Protein AF-A0A831WXJ2-F1 (afdb_monomer_lite)

Sequence (229 aa):
MSGFAAGGMGGVTDPLWGTPSPLTTGACGGDPPAPGWNETTKTLTLHPGHYTQANKTTSLKNLKQADTIILERGIYCFDGVSFDPSNSVQVIDGGDGVLLYFTGGGTFSVASNTIKTLTIRDAKAAGTSWGQTGDAARWDEIAIWIDNTNASGACNSVNVLKVSGTGTWTIEGTIYAPCTSIQFNGNKSAAALSGMLIGYEVKLQGSIDLKITVPPSTEQKPPMVYLTK

Organism: NCBI:txid1382356

pLDDT: mean 71.54, std 18.15, range [27.05, 95.62]

Structure (mmCIF, N/CA/C/O backbone):
data_AF-A0A831WXJ2-F1
#
_entry.id   AF-A0A831WXJ2-F1
#
loop_
_atom_site.group_PDB
_atom_site.id
_atom_site.type_symbol
_atom_site.label_atom_id
_atom_site.label_alt_id
_atom_site.label_comp_id
_atom_site.label_asym_id
_atom_site.label_entity_id
_atom_site.label_seq_id
_atom_site.pdbx_PDB_ins_code
_atom_site.Cartn_x
_atom_site.Cartn_y
_atom_site.Cartn_z
_atom_site.occupancy
_atom_site.B_iso_or_equiv
_atom_site.auth_seq_id
_atom_site.auth_comp_id
_atom_site.auth_asym_id
_atom_site.auth_atom_id
_atom_site.pdbx_PDB_model_num
ATOM 1 N N . MET A 1 1 ? 30.143 -37.065 5.528 1.00 34.81 1 MET A N 1
ATOM 2 C CA . MET A 1 1 ? 29.388 -35.800 5.630 1.00 34.81 1 MET A CA 1
ATOM 3 C C . MET A 1 1 ? 29.249 -35.243 4.226 1.00 34.81 1 MET A C 1
ATOM 5 O O . MET A 1 1 ? 30.229 -34.768 3.673 1.00 34.81 1 MET A O 1
ATOM 9 N N . SER A 1 2 ? 28.090 -35.423 3.601 1.00 29.27 2 SER A N 1
ATOM 10 C CA . SER A 1 2 ? 27.799 -34.908 2.261 1.00 29.27 2 SER A CA 1
ATOM 11 C C . SER A 1 2 ? 27.300 -33.472 2.391 1.00 29.27 2 SER A C 1
ATOM 13 O O . SER A 1 2 ? 26.217 -33.241 2.924 1.00 29.27 2 SER A O 1
ATOM 15 N N . GLY A 1 3 ? 28.127 -32.514 1.973 1.00 27.98 3 GLY A N 1
ATOM 16 C CA . GLY A 1 3 ? 27.762 -31.103 1.932 1.00 27.98 3 GLY A CA 1
ATOM 17 C C . GLY A 1 3 ? 26.680 -30.853 0.885 1.00 27.98 3 GLY A C 1
ATOM 18 O O . GLY A 1 3 ? 26.763 -31.356 -0.233 1.00 27.98 3 GLY A O 1
ATOM 19 N N . PHE A 1 4 ? 25.667 -30.077 1.256 1.00 27.05 4 PHE A N 1
ATOM 20 C CA . PHE A 1 4 ? 24.691 -29.541 0.318 1.00 27.05 4 PHE A CA 1
ATOM 21 C C . PHE A 1 4 ? 25.395 -28.515 -0.577 1.00 27.05 4 PHE A C 1
ATOM 23 O O . PHE A 1 4 ? 25.811 -27.456 -0.109 1.00 27.05 4 PHE A O 1
ATOM 30 N N . ALA A 1 5 ? 25.552 -28.833 -1.861 1.00 31.33 5 ALA A N 1
ATOM 31 C CA . ALA A 1 5 ? 25.918 -27.850 -2.868 1.00 31.33 5 ALA A CA 1
ATOM 32 C C . ALA A 1 5 ? 24.666 -27.024 -3.195 1.00 31.33 5 ALA A C 1
ATOM 34 O O . ALA A 1 5 ? 23.726 -27.527 -3.808 1.00 31.33 5 ALA A O 1
ATOM 35 N N . ALA A 1 6 ? 24.638 -25.765 -2.758 1.00 35.28 6 ALA A N 1
ATOM 36 C CA . ALA A 1 6 ? 23.652 -24.797 -3.216 1.00 35.28 6 ALA A CA 1
ATOM 37 C C . ALA A 1 6 ? 23.963 -24.456 -4.682 1.00 35.28 6 ALA A C 1
ATOM 39 O O . ALA A 1 6 ? 24.837 -23.641 -4.973 1.00 35.28 6 ALA A O 1
ATOM 40 N N . GLY A 1 7 ? 23.288 -25.134 -5.611 1.00 34.47 7 GLY A N 1
ATOM 41 C CA . GLY A 1 7 ? 23.291 -24.768 -7.022 1.00 34.47 7 GLY A CA 1
ATOM 42 C C . GLY A 1 7 ? 22.557 -23.444 -7.194 1.00 34.47 7 GLY A C 1
ATOM 43 O O . GLY A 1 7 ? 21.330 -23.416 -7.209 1.00 34.47 7 GLY A O 1
ATOM 44 N N . GLY A 1 8 ? 23.299 -22.341 -7.288 1.00 32.53 8 GLY A N 1
ATOM 45 C CA . GLY A 1 8 ? 22.736 -21.066 -7.715 1.00 32.53 8 GLY A CA 1
ATOM 46 C C . GLY A 1 8 ? 22.266 -21.199 -9.160 1.00 32.53 8 GLY A C 1
ATOM 47 O O . GLY A 1 8 ? 23.087 -21.337 -10.064 1.00 32.53 8 GLY A O 1
ATOM 48 N N . MET A 1 9 ? 20.951 -21.201 -9.376 1.00 41.44 9 MET A N 1
ATOM 49 C CA . MET A 1 9 ? 20.393 -20.997 -10.710 1.00 41.44 9 MET A CA 1
ATOM 50 C C . MET A 1 9 ? 20.811 -19.602 -11.194 1.00 41.44 9 MET A C 1
ATOM 52 O O . MET A 1 9 ? 20.864 -18.664 -10.398 1.00 41.44 9 MET A O 1
ATOM 56 N N . GLY A 1 10 ? 21.151 -19.484 -12.482 1.00 39.47 10 GLY A N 1
ATOM 57 C CA . GLY A 1 10 ? 21.486 -18.209 -13.121 1.00 39.47 10 GLY A CA 1
ATOM 58 C C . GLY A 1 10 ? 20.393 -17.148 -12.941 1.00 39.47 10 GLY A C 1
ATOM 59 O O . GLY A 1 10 ? 19.295 -17.453 -12.481 1.00 39.47 10 GLY A O 1
ATOM 60 N N . GLY A 1 11 ? 20.714 -15.897 -13.292 1.00 43.66 11 GLY A N 1
ATOM 61 C CA . GLY A 1 11 ? 19.837 -14.742 -13.084 1.00 43.66 11 GLY A CA 1
ATOM 62 C C . GLY A 1 11 ? 18.399 -15.019 -13.520 1.00 43.66 11 GLY A C 1
ATOM 63 O O . GLY A 1 11 ? 18.136 -15.304 -14.686 1.00 43.66 11 GLY A O 1
ATOM 64 N N . VAL A 1 12 ? 17.480 -14.966 -12.562 1.00 53.91 12 VAL A N 1
ATOM 65 C CA . VAL A 1 12 ? 16.051 -15.118 -12.816 1.00 53.91 12 VAL A CA 1
ATOM 66 C C . VAL A 1 12 ? 15.544 -13.820 -13.439 1.00 53.91 12 VAL A C 1
ATOM 68 O O . VAL A 1 12 ? 15.785 -12.739 -12.907 1.00 53.91 12 VAL A O 1
ATOM 71 N N . THR A 1 13 ? 14.838 -13.926 -14.563 1.00 64.12 13 THR A N 1
ATOM 72 C CA . THR A 1 13 ? 14.156 -12.789 -15.186 1.00 64.12 13 THR A CA 1
ATOM 73 C C . THR A 1 13 ? 12.964 -12.361 -14.335 1.00 64.12 13 THR A C 1
ATOM 75 O O . THR A 1 13 ? 12.082 -13.171 -14.053 1.00 64.12 13 THR A O 1
ATOM 78 N N . ASP A 1 14 ? 12.937 -11.089 -13.949 1.00 73.00 14 ASP A N 1
ATOM 79 C CA . ASP A 1 14 ? 11.802 -10.466 -13.273 1.00 73.00 14 ASP A CA 1
ATOM 80 C C . ASP A 1 14 ? 10.566 -10.485 -14.197 1.00 73.00 14 ASP A C 1
ATOM 82 O O . ASP A 1 14 ? 10.590 -9.856 -15.259 1.00 73.00 14 ASP A O 1
ATOM 86 N N . PRO A 1 15 ? 9.493 -11.219 -13.842 1.00 73.75 15 PRO A N 1
ATOM 87 C CA . PRO A 1 15 ? 8.313 -11.344 -14.690 1.00 73.75 15 PRO A CA 1
ATOM 88 C C . PRO A 1 15 ? 7.524 -10.032 -14.798 1.00 73.75 15 PRO A C 1
ATOM 90 O O . PRO A 1 15 ? 6.800 -9.847 -15.774 1.00 73.75 15 PRO A O 1
ATOM 93 N N . LEU A 1 16 ? 7.646 -9.131 -13.822 1.00 76.81 16 LEU A N 1
ATOM 94 C CA . LEU A 1 16 ? 6.961 -7.838 -13.810 1.00 76.81 16 LEU A CA 1
ATOM 95 C C . LEU A 1 16 ? 7.828 -6.716 -14.395 1.00 76.81 16 LEU A C 1
ATOM 97 O O . LEU A 1 16 ? 7.383 -5.566 -14.465 1.00 76.81 16 LEU A O 1
ATOM 101 N N . TRP A 1 17 ? 9.034 -7.036 -14.868 1.00 77.69 17 TRP A N 1
ATOM 102 C CA . TRP A 1 17 ? 9.896 -6.078 -15.543 1.00 77.69 17 TRP A CA 1
ATOM 103 C C . TRP A 1 17 ? 9.194 -5.434 -16.744 1.00 77.69 17 TRP A C 1
ATOM 105 O O . TRP A 1 17 ? 8.602 -6.113 -17.581 1.00 77.69 17 TRP A O 1
ATOM 115 N N . GLY A 1 18 ? 9.297 -4.109 -16.851 1.00 76.50 18 GLY A N 1
ATOM 116 C CA . GLY A 1 18 ? 8.680 -3.343 -17.937 1.00 76.50 18 GLY A CA 1
ATOM 117 C C . GLY A 1 18 ? 7.186 -3.066 -17.755 1.00 76.50 18 GLY A C 1
ATOM 118 O O . GLY A 1 18 ? 6.612 -2.371 -18.592 1.00 76.50 18 GLY A O 1
ATOM 119 N N . THR A 1 19 ? 6.575 -3.538 -16.664 1.00 79.94 19 THR A N 1
ATOM 120 C CA . THR A 1 19 ? 5.224 -3.125 -16.273 1.00 79.94 19 THR A CA 1
ATOM 121 C C . THR A 1 19 ? 5.182 -1.594 -16.134 1.00 79.94 19 THR A C 1
ATOM 123 O O . THR A 1 19 ? 5.949 -1.049 -15.334 1.00 79.94 19 THR A O 1
ATOM 126 N N . PRO A 1 20 ? 4.343 -0.867 -16.898 1.00 83.94 20 PRO A N 1
ATOM 127 C CA . PRO A 1 20 ? 4.240 0.583 -16.793 1.00 83.94 20 PRO A CA 1
ATOM 128 C C . PRO A 1 20 ? 3.636 0.987 -15.447 1.00 83.94 20 PRO A C 1
ATOM 130 O O . PRO A 1 20 ? 2.772 0.296 -14.904 1.00 83.94 20 PRO A O 1
ATOM 133 N N . SER A 1 21 ? 4.070 2.120 -14.892 1.00 85.94 21 SER A N 1
ATOM 134 C CA . SER A 1 21 ? 3.540 2.571 -13.605 1.00 85.94 21 SER A CA 1
ATOM 135 C C . SER A 1 21 ? 2.112 3.115 -13.733 1.00 85.94 21 SER A C 1
ATOM 137 O O . SER A 1 21 ? 1.777 3.753 -14.740 1.00 85.94 21 SER A O 1
ATOM 139 N N . PRO A 1 22 ? 1.258 2.942 -12.706 1.00 86.00 22 PRO A N 1
ATOM 140 C CA . PRO A 1 22 ? -0.070 3.541 -12.695 1.00 86.00 22 PRO A CA 1
ATOM 141 C C . PRO A 1 22 ? -0.013 5.073 -12.842 1.00 86.00 22 PRO A C 1
ATOM 143 O O . PRO A 1 22 ? -0.843 5.685 -13.511 1.00 86.00 22 PRO A O 1
ATOM 146 N N . LEU A 1 23 ? 1.015 5.715 -12.277 1.00 85.94 23 LEU A N 1
ATOM 147 C CA . LEU A 1 23 ? 1.162 7.170 -12.350 1.00 85.94 23 LEU A CA 1
ATOM 148 C C . LEU A 1 23 ? 1.413 7.666 -13.779 1.00 85.94 23 LEU A C 1
ATOM 150 O O . LEU A 1 23 ? 0.760 8.606 -14.224 1.00 85.94 23 LEU A O 1
ATOM 154 N N . THR A 1 24 ? 2.312 7.018 -14.523 1.00 83.56 24 THR A N 1
ATOM 155 C CA . THR A 1 24 ? 2.659 7.438 -15.896 1.00 83.56 24 THR A CA 1
ATOM 156 C C . THR A 1 24 ? 1.563 7.137 -16.917 1.00 83.56 24 THR A C 1
ATOM 158 O O . THR A 1 24 ? 1.487 7.794 -17.952 1.00 83.56 24 THR A O 1
ATOM 161 N N . THR A 1 25 ? 0.688 6.178 -16.617 1.00 81.12 25 THR A N 1
ATOM 162 C CA . THR A 1 25 ? -0.441 5.785 -17.473 1.00 81.12 25 THR A CA 1
ATOM 163 C C . THR A 1 25 ? -1.728 6.556 -17.168 1.00 81.12 25 THR A C 1
ATOM 165 O O . THR A 1 25 ? -2.733 6.358 -17.848 1.00 81.12 25 THR A O 1
ATOM 168 N N . GLY A 1 26 ? -1.721 7.438 -16.159 1.00 82.44 26 GLY A N 1
ATOM 169 C CA . GLY A 1 26 ? -2.912 8.168 -15.711 1.00 82.44 26 GLY A CA 1
ATOM 170 C C . GLY A 1 26 ? -3.912 7.312 -14.923 1.00 82.44 26 GLY A C 1
ATOM 171 O O . GLY A 1 26 ? -5.000 7.784 -14.596 1.00 82.44 26 GLY A O 1
ATOM 172 N N . ALA A 1 27 ? -3.543 6.077 -14.577 1.00 82.06 27 ALA A N 1
ATOM 173 C CA . ALA A 1 27 ? -4.341 5.134 -13.796 1.00 82.06 27 ALA A CA 1
ATOM 174 C C . ALA A 1 27 ? -4.762 5.652 -12.423 1.00 82.06 27 ALA A C 1
ATOM 176 O O . ALA A 1 27 ? -5.801 5.271 -11.890 1.00 82.06 27 ALA A O 1
ATOM 177 N N . CYS A 1 28 ? -3.901 6.479 -11.827 1.00 84.44 28 CYS A N 1
ATOM 178 C CA . CYS A 1 28 ? -4.101 7.031 -10.496 1.00 84.44 28 CYS A CA 1
ATOM 179 C C . CYS A 1 28 ? -5.311 7.966 -10.428 1.00 84.44 28 CYS A C 1
ATOM 181 O O . CYS A 1 28 ? -5.734 8.317 -9.332 1.00 84.44 28 CYS A O 1
ATOM 183 N N . GLY A 1 29 ? -5.859 8.384 -11.575 1.00 86.06 29 GLY A N 1
ATOM 184 C CA . GLY A 1 29 ? -6.937 9.357 -11.623 1.00 86.06 29 GLY A CA 1
ATOM 185 C C . GLY A 1 29 ? -6.505 10.702 -11.039 1.00 86.06 29 GLY A C 1
ATOM 186 O O . GLY A 1 29 ? -5.360 11.122 -11.194 1.00 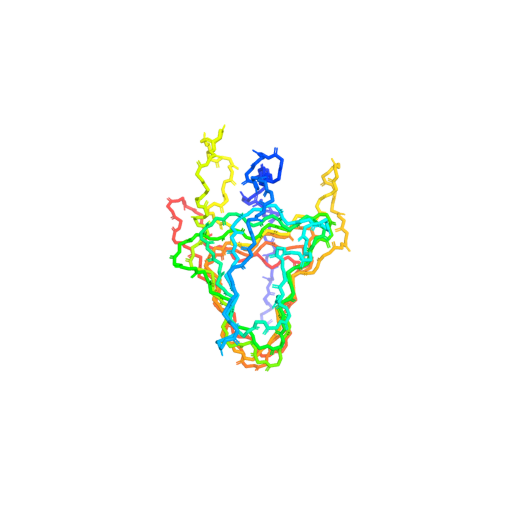86.06 29 GLY A O 1
ATOM 187 N N . GLY A 1 30 ? -7.450 11.390 -10.401 1.00 88.56 30 GLY A N 1
ATOM 188 C CA . GLY A 1 30 ? -7.208 12.660 -9.716 1.00 88.56 30 GLY A CA 1
ATOM 189 C C . GLY A 1 30 ? -7.110 12.512 -8.200 1.00 88.56 30 GLY A C 1
ATOM 190 O O . GLY A 1 30 ? -6.956 11.409 -7.668 1.00 88.56 30 GLY A O 1
ATOM 191 N N . ASP A 1 31 ? -7.249 13.644 -7.509 1.00 92.44 31 ASP A N 1
ATOM 192 C CA . ASP A 1 31 ? -7.345 13.671 -6.051 1.00 92.44 31 ASP A CA 1
ATOM 193 C C . ASP A 1 31 ? -8.494 12.763 -5.579 1.00 92.44 31 ASP A C 1
ATOM 195 O O . ASP A 1 31 ? -9.625 12.898 -6.067 1.00 92.44 31 ASP A O 1
ATOM 199 N N . PRO A 1 32 ? -8.244 11.848 -4.626 1.00 91.62 32 PRO A N 1
ATOM 200 C CA . PRO A 1 32 ? -9.296 11.014 -4.078 1.00 91.62 32 PRO A CA 1
ATOM 201 C C . PRO A 1 32 ? -10.298 11.887 -3.307 1.00 91.62 32 PRO A C 1
ATOM 203 O O . PRO A 1 32 ? -9.903 12.881 -2.677 1.00 91.62 32 PRO A O 1
ATOM 206 N N . PRO A 1 33 ? -11.590 11.517 -3.296 1.00 89.31 33 PRO A N 1
ATOM 207 C CA . PRO A 1 33 ? -12.581 12.193 -2.470 1.00 89.31 33 PRO A CA 1
ATOM 208 C C . PRO A 1 33 ? -12.217 12.112 -0.980 1.00 89.31 33 PRO A C 1
ATOM 210 O O . PRO A 1 33 ? -11.390 11.301 -0.550 1.00 89.31 33 PRO A O 1
ATOM 213 N N . ALA A 1 34 ? -12.842 12.977 -0.177 1.00 90.06 34 ALA A N 1
ATOM 214 C CA . ALA A 1 34 ? -12.644 12.970 1.268 1.00 90.06 34 ALA A CA 1
ATOM 215 C C . ALA A 1 34 ? -12.969 11.579 1.844 1.00 90.06 34 ALA A C 1
ATOM 217 O O . ALA A 1 34 ? -13.985 10.994 1.464 1.00 90.06 34 ALA A O 1
ATOM 218 N N . PRO A 1 35 ? -12.138 11.052 2.756 1.00 93.81 35 PRO A N 1
ATOM 219 C CA . PRO A 1 35 ? -12.312 9.700 3.250 1.00 93.81 35 PRO A CA 1
ATOM 220 C C . PRO A 1 35 ? -13.562 9.592 4.127 1.00 93.81 35 PRO A C 1
ATOM 222 O O . PRO A 1 35 ? -13.888 10.505 4.896 1.00 93.81 35 PRO A O 1
ATOM 225 N N . GLY A 1 36 ? -14.240 8.448 4.057 1.00 93.75 36 GLY A N 1
ATOM 226 C CA . GLY A 1 36 ? -15.327 8.122 4.974 1.00 93.75 36 GLY A CA 1
ATOM 227 C C . GLY A 1 36 ? -14.787 7.923 6.391 1.00 93.75 36 GLY A C 1
ATOM 228 O O . GLY A 1 36 ? -13.846 7.158 6.592 1.00 93.75 36 GLY A O 1
ATOM 229 N N . TRP A 1 37 ? -15.372 8.588 7.389 1.00 95.00 37 TRP A N 1
ATOM 230 C CA . TRP A 1 37 ? -14.949 8.460 8.785 1.00 95.00 37 TRP A CA 1
ATOM 231 C C . TRP A 1 37 ? -16.124 8.153 9.710 1.00 95.00 37 TRP A C 1
ATOM 233 O O . TRP A 1 37 ? -17.074 8.931 9.804 1.00 95.00 37 TRP A O 1
ATOM 243 N N . ASN A 1 38 ? -16.026 7.036 10.430 1.00 94.19 38 ASN A N 1
ATOM 244 C CA . ASN A 1 38 ? -16.935 6.685 11.511 1.00 94.19 38 ASN A CA 1
ATOM 245 C C . ASN A 1 38 ? -16.244 6.908 12.862 1.00 94.19 38 ASN A C 1
ATOM 247 O O . ASN A 1 38 ? -15.369 6.140 13.258 1.00 94.19 38 ASN A O 1
ATOM 251 N N . GLU A 1 39 ? -16.665 7.952 13.578 1.00 93.12 39 GLU A N 1
ATOM 252 C CA . GLU A 1 39 ? -16.097 8.340 14.875 1.00 93.12 39 GLU A CA 1
ATOM 253 C C . GLU A 1 39 ? -16.307 7.274 15.962 1.00 93.12 39 GLU A C 1
ATOM 255 O O . GLU A 1 39 ? -15.440 7.083 16.814 1.00 93.12 39 GLU A O 1
ATOM 260 N N . THR A 1 40 ? -17.441 6.567 15.929 1.00 92.06 40 THR A N 1
ATOM 261 C CA . THR A 1 40 ? -17.825 5.582 16.949 1.00 92.06 40 THR A CA 1
ATOM 262 C C . THR A 1 40 ? -17.006 4.304 16.838 1.00 92.06 40 THR A C 1
ATOM 264 O O . THR A 1 40 ? -16.549 3.783 17.850 1.00 92.06 40 THR A O 1
ATOM 267 N N . THR A 1 41 ? -16.816 3.795 15.620 1.00 89.25 41 THR A N 1
ATOM 268 C CA . THR A 1 41 ? -16.070 2.549 15.370 1.00 89.25 41 THR A CA 1
ATOM 269 C C . THR A 1 41 ? -14.609 2.788 15.006 1.00 89.25 41 THR A C 1
ATOM 271 O O . THR A 1 41 ? -13.882 1.827 14.765 1.00 89.25 41 THR A O 1
ATOM 274 N N . LYS A 1 42 ? -14.191 4.058 14.910 1.00 91.25 42 LYS A N 1
ATOM 275 C CA . LYS A 1 42 ? -12.876 4.473 14.405 1.00 91.25 42 LYS A CA 1
ATOM 276 C C . LYS A 1 42 ? -12.552 3.830 13.052 1.00 91.25 42 LYS A C 1
ATOM 278 O O . LYS A 1 42 ? -11.418 3.432 12.790 1.00 91.25 42 LYS A O 1
ATOM 283 N N . THR A 1 43 ? -13.560 3.708 12.190 1.00 91.31 43 THR A N 1
ATOM 284 C CA . THR A 1 43 ? -13.411 3.126 10.852 1.00 91.31 43 THR A CA 1
ATOM 285 C C . THR A 1 43 ? -13.148 4.226 9.832 1.00 91.31 43 THR A C 1
ATOM 287 O O . THR A 1 43 ? -13.942 5.157 9.698 1.00 91.31 43 THR A O 1
ATOM 290 N N . LEU A 1 44 ? -12.044 4.096 9.102 1.00 92.56 44 LEU A N 1
ATOM 291 C CA . LEU A 1 44 ? -11.648 4.958 7.997 1.00 92.56 44 LEU A CA 1
ATOM 292 C C . LEU A 1 44 ? -11.859 4.216 6.677 1.00 92.56 44 LEU A C 1
ATOM 294 O O . LEU A 1 44 ? -11.316 3.136 6.488 1.00 92.56 44 LEU A O 1
ATOM 298 N N . THR A 1 45 ? -12.630 4.789 5.761 1.00 92.75 45 THR A N 1
ATOM 299 C CA . THR A 1 45 ? -12.801 4.270 4.398 1.00 92.75 45 THR A CA 1
ATOM 300 C C . THR A 1 45 ? -12.035 5.164 3.439 1.00 92.75 45 THR A C 1
ATOM 302 O O . THR A 1 45 ? -12.254 6.375 3.414 1.00 92.75 45 THR A O 1
ATOM 305 N N . LEU A 1 46 ? -11.105 4.579 2.690 1.00 92.50 46 LEU A N 1
ATOM 306 C CA . LEU A 1 46 ? -10.288 5.279 1.706 1.00 92.50 46 LEU A CA 1
ATOM 307 C C . LEU A 1 46 ? -10.732 4.902 0.295 1.00 92.50 46 LEU A C 1
ATOM 309 O O . LEU A 1 46 ? -11.011 3.737 0.018 1.00 92.50 46 LEU A O 1
ATOM 313 N N . HIS A 1 47 ? -10.709 5.877 -0.604 1.00 90.50 47 HIS A N 1
ATOM 314 C CA . HIS A 1 47 ? -11.111 5.733 -2.002 1.00 90.50 47 HIS A CA 1
ATOM 315 C C . HIS A 1 47 ? -9.878 5.683 -2.916 1.00 90.50 47 HIS A C 1
ATOM 317 O O . HIS A 1 47 ? -8.902 6.369 -2.621 1.00 90.50 47 HIS A O 1
ATOM 323 N N . PRO A 1 48 ? -9.887 4.924 -4.022 1.00 89.00 48 PRO A N 1
ATOM 324 C CA . PRO A 1 48 ? -8.775 4.934 -4.973 1.00 89.00 48 PRO A CA 1
ATOM 325 C C . PRO A 1 48 ? -8.516 6.348 -5.519 1.00 89.00 48 PRO A C 1
ATOM 327 O O . PRO A 1 48 ? -9.433 7.166 -5.623 1.00 89.00 48 PRO A O 1
ATOM 330 N N . GLY A 1 49 ? -7.265 6.638 -5.875 1.00 90.94 49 GLY A N 1
ATOM 331 C CA . GLY A 1 49 ? -6.869 7.959 -6.362 1.00 90.94 49 GLY A CA 1
ATOM 332 C C . GLY A 1 49 ? -5.384 8.278 -6.190 1.00 90.94 49 GLY A C 1
ATOM 333 O O . GLY A 1 49 ? -4.585 7.450 -5.733 1.00 90.94 49 GLY A O 1
ATOM 334 N N . HIS A 1 50 ? -5.019 9.516 -6.529 1.00 94.06 50 HIS A N 1
ATOM 335 C CA . HIS A 1 50 ? -3.664 10.052 -6.402 1.00 94.06 50 HIS A CA 1
ATOM 336 C C . HIS A 1 50 ? -3.487 10.808 -5.081 1.00 94.06 50 HIS A C 1
ATOM 338 O O . HIS A 1 50 ? -3.981 11.915 -4.890 1.00 94.06 50 HIS A O 1
ATOM 344 N N . TYR A 1 51 ? -2.760 10.210 -4.145 1.00 95.00 51 TYR A N 1
ATOM 345 C CA . TYR A 1 51 ? -2.426 10.776 -2.844 1.00 95.00 51 TYR A CA 1
ATOM 346 C C . TYR A 1 51 ? -1.081 11.495 -2.909 1.00 95.00 51 TYR A C 1
ATOM 348 O O . TYR A 1 51 ? -0.049 10.879 -3.170 1.00 95.00 51 TYR A O 1
ATOM 356 N N . THR A 1 52 ? -1.082 12.791 -2.613 1.00 95.62 52 THR A N 1
ATOM 357 C CA . THR A 1 52 ? 0.091 13.667 -2.710 1.00 95.62 52 THR A CA 1
ATOM 358 C C . THR A 1 52 ? 0.315 14.432 -1.410 1.00 95.62 52 THR A C 1
ATOM 360 O O . THR A 1 52 ? -0.553 14.514 -0.537 1.00 95.62 52 THR A O 1
ATOM 363 N N . GLN A 1 53 ? 1.483 15.061 -1.269 1.00 93.94 53 GLN A N 1
ATOM 364 C CA . GLN A 1 53 ? 1.765 15.933 -0.124 1.00 93.94 53 GLN A CA 1
ATOM 365 C C . GLN A 1 53 ? 0.754 17.081 0.027 1.00 93.94 53 GLN A C 1
ATOM 367 O O . GLN A 1 53 ? 0.508 17.519 1.152 1.00 93.94 53 GLN A O 1
ATOM 372 N N . ALA A 1 54 ? 0.155 17.537 -1.077 1.00 94.06 54 ALA A N 1
ATOM 373 C CA . ALA A 1 54 ? -0.824 18.617 -1.082 1.00 94.06 54 ALA A CA 1
ATOM 374 C C . ALA A 1 54 ? -2.186 18.183 -0.516 1.00 94.06 54 ALA A C 1
ATOM 376 O O . ALA A 1 54 ? -2.813 18.953 0.209 1.00 94.06 54 ALA A O 1
ATOM 377 N N . ASN A 1 55 ? -2.628 16.952 -0.801 1.00 93.75 55 ASN A N 1
ATOM 378 C CA . ASN A 1 55 ? -3.950 16.467 -0.390 1.00 93.75 55 ASN A CA 1
ATOM 379 C C . ASN A 1 55 ? -3.931 15.579 0.868 1.00 93.75 55 ASN A C 1
ATOM 381 O O . ASN A 1 55 ? -4.982 15.374 1.475 1.00 93.75 55 ASN A O 1
ATOM 385 N N . LYS A 1 56 ? -2.760 15.108 1.330 1.00 92.25 56 LYS A N 1
ATOM 386 C CA . LYS A 1 56 ? -2.651 14.133 2.437 1.00 92.25 56 LYS A CA 1
ATOM 387 C C . LYS A 1 56 ? -3.395 14.531 3.714 1.00 92.25 56 LYS A C 1
ATOM 389 O O . LYS A 1 56 ? -3.909 13.667 4.417 1.00 92.25 56 LYS A O 1
ATOM 394 N N . THR A 1 57 ? -3.443 15.823 4.044 1.00 90.81 57 THR A N 1
ATOM 395 C CA . THR A 1 57 ? -4.084 16.326 5.272 1.00 90.81 57 THR A CA 1
ATOM 396 C C . THR A 1 57 ? -5.600 16.162 5.238 1.00 90.81 57 THR A C 1
ATOM 398 O O . THR A 1 57 ? -6.222 16.035 6.293 1.00 90.81 57 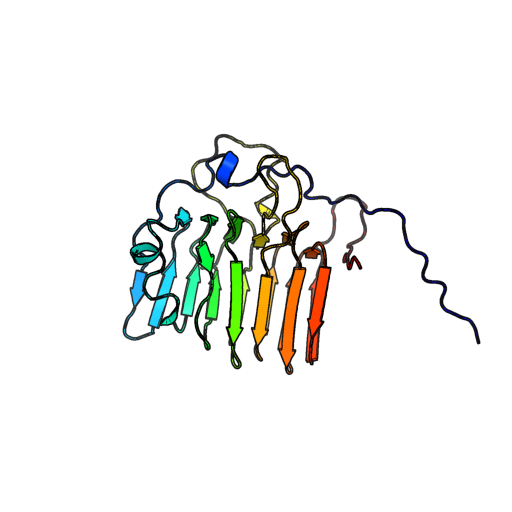THR A O 1
ATOM 401 N N . THR A 1 58 ? -6.178 16.121 4.038 1.00 91.50 58 THR A N 1
ATOM 402 C CA . THR A 1 58 ? -7.598 15.868 3.790 1.00 91.50 58 THR A CA 1
ATOM 403 C C . THR A 1 58 ? -7.835 14.388 3.506 1.00 91.50 58 THR A C 1
ATOM 405 O O . THR A 1 58 ? -8.645 13.757 4.179 1.00 91.50 58 THR A O 1
ATOM 408 N N . SER A 1 59 ? -7.098 13.817 2.552 1.00 89.88 59 SER A N 1
ATOM 409 C CA . SER A 1 59 ? -7.353 12.484 1.996 1.00 89.88 59 SER A CA 1
ATOM 410 C C . SER A 1 59 ? -6.903 11.333 2.901 1.00 89.88 59 SER A C 1
ATOM 412 O O . SER A 1 59 ? -7.443 10.237 2.809 1.00 89.88 59 SER A O 1
ATOM 414 N N . LEU A 1 60 ? -5.946 11.573 3.803 1.00 90.94 60 LEU A N 1
ATOM 415 C CA . LEU A 1 60 ? -5.490 10.614 4.822 1.00 90.94 60 LEU A CA 1
ATOM 416 C C . LEU A 1 60 ? -5.744 11.135 6.238 1.00 90.94 60 LEU A C 1
ATOM 418 O O . LEU A 1 60 ? -5.088 10.735 7.209 1.00 90.94 60 LEU A O 1
ATOM 422 N N . LYS A 1 61 ? -6.715 12.044 6.365 1.00 88.00 61 LYS A N 1
ATOM 423 C CA . LYS A 1 61 ? -7.195 12.505 7.659 1.00 88.00 61 LYS A CA 1
ATOM 424 C C . LYS A 1 61 ? -7.608 11.288 8.490 1.00 88.00 61 LYS A C 1
ATOM 426 O O . LYS A 1 61 ? -8.279 10.390 7.997 1.00 88.00 61 LYS A O 1
ATOM 431 N N . ASN A 1 62 ? -7.189 11.259 9.752 1.00 91.00 62 ASN A N 1
ATOM 432 C CA . ASN A 1 62 ? -7.465 10.177 10.704 1.00 91.00 62 ASN A CA 1
ATOM 433 C C . ASN A 1 62 ? -6.777 8.827 10.411 1.00 91.00 62 ASN A C 1
ATOM 435 O O . ASN A 1 62 ? -7.024 7.880 11.151 1.00 91.00 62 ASN A O 1
ATOM 439 N N . LEU A 1 63 ? -5.846 8.726 9.446 1.00 89.94 63 LEU A N 1
ATOM 440 C CA . LEU A 1 63 ? -5.078 7.489 9.192 1.00 89.94 63 LEU A CA 1
ATOM 441 C C . LEU A 1 63 ? -4.423 6.924 10.465 1.00 89.94 63 LEU A C 1
ATOM 443 O O . LEU A 1 63 ? -4.427 5.722 10.713 1.00 89.94 63 LEU A O 1
ATOM 447 N N . LYS A 1 64 ? -3.899 7.814 11.313 1.00 88.12 64 LYS A N 1
ATOM 448 C CA . LYS A 1 64 ? -3.278 7.475 12.603 1.00 88.12 64 LYS A CA 1
ATOM 449 C C . LYS A 1 64 ? -4.278 7.237 13.745 1.00 88.12 64 LYS A C 1
ATOM 451 O O . LYS A 1 64 ? -3.869 6.876 14.841 1.00 88.12 64 LYS A O 1
ATOM 456 N N . GLN A 1 65 ? -5.563 7.484 13.533 1.00 88.12 65 GLN A N 1
ATOM 457 C CA . GLN A 1 65 ? -6.608 7.373 14.559 1.00 88.12 65 GLN A CA 1
ATOM 458 C C . GLN A 1 65 ? -7.570 6.213 14.293 1.00 88.12 65 GLN A C 1
ATOM 460 O O . GLN A 1 65 ? -8.372 5.889 15.163 1.00 88.12 65 GLN A O 1
ATOM 465 N N . ALA A 1 66 ? -7.528 5.641 13.092 1.00 87.56 66 ALA A N 1
ATOM 466 C CA . ALA A 1 66 ? -8.391 4.547 12.699 1.00 87.56 66 ALA A CA 1
ATOM 467 C C . ALA A 1 66 ? -7.992 3.253 13.415 1.00 87.56 66 ALA A C 1
ATOM 469 O O . ALA A 1 66 ? -6.810 2.933 13.461 1.00 87.56 66 ALA A O 1
ATOM 470 N N . ASP A 1 67 ? -8.978 2.497 13.897 1.00 85.69 67 ASP A N 1
ATOM 471 C CA . ASP A 1 67 ? -8.817 1.105 14.342 1.00 85.69 67 ASP A CA 1
ATOM 472 C C . ASP A 1 67 ? -9.048 0.126 13.176 1.00 85.69 67 ASP A C 1
ATOM 474 O O . ASP A 1 67 ? -8.613 -1.028 13.185 1.00 85.69 67 ASP A O 1
ATOM 478 N N . THR A 1 68 ? -9.769 0.569 12.145 1.00 86.06 68 THR A N 1
ATOM 479 C CA . THR A 1 68 ? -10.043 -0.197 10.924 1.00 86.06 68 THR A CA 1
ATOM 480 C C . THR A 1 68 ? -9.939 0.722 9.720 1.00 86.06 68 THR A C 1
ATOM 482 O O . THR A 1 68 ? -10.538 1.794 9.707 1.00 86.06 68 THR A O 1
ATOM 485 N N . ILE A 1 69 ? -9.198 0.294 8.706 1.00 89.19 69 ILE A N 1
ATOM 486 C CA . ILE A 1 69 ? -9.090 0.938 7.406 1.00 89.19 69 ILE A CA 1
ATOM 487 C C . ILE A 1 69 ? -9.705 0.009 6.369 1.00 89.19 69 ILE A C 1
ATOM 489 O O . ILE A 1 69 ? -9.259 -1.125 6.196 1.00 89.19 69 ILE A O 1
ATOM 493 N N . ILE A 1 70 ? -10.717 0.512 5.679 1.00 89.50 70 ILE A N 1
ATOM 494 C CA . ILE A 1 70 ? -11.354 -0.150 4.549 1.00 89.50 70 ILE A CA 1
ATOM 495 C C . ILE A 1 70 ? -10.837 0.516 3.280 1.00 89.50 70 ILE A C 1
ATOM 497 O O . ILE A 1 70 ? -10.940 1.734 3.124 1.00 89.50 70 ILE A O 1
ATOM 501 N N . LEU A 1 71 ? -10.261 -0.286 2.393 1.00 87.50 71 LEU A N 1
ATOM 502 C CA . LEU A 1 71 ? -9.851 0.138 1.060 1.00 87.50 71 LEU A CA 1
ATOM 503 C C . LEU A 1 71 ? -10.954 -0.277 0.089 1.00 87.50 71 LEU A C 1
ATOM 505 O O . LEU A 1 71 ? -11.241 -1.466 -0.051 1.00 87.50 71 LEU A O 1
ATOM 509 N N . GLU A 1 72 ? -11.604 0.688 -0.549 1.00 86.56 72 GLU A N 1
ATOM 510 C CA . GLU A 1 72 ? -12.452 0.401 -1.702 1.00 86.56 72 GLU A CA 1
ATOM 511 C C . GLU A 1 72 ? -11.640 -0.180 -2.870 1.00 86.56 72 GLU A C 1
ATOM 513 O O . GLU A 1 72 ? -10.417 -0.077 -2.939 1.00 86.56 72 GLU A O 1
ATOM 518 N N . ARG A 1 73 ? -12.335 -0.809 -3.814 1.00 83.25 73 ARG A N 1
ATOM 519 C CA . ARG A 1 73 ? -11.713 -1.361 -5.016 1.00 83.25 73 ARG A CA 1
ATOM 520 C C . ARG A 1 73 ? -10.998 -0.278 -5.818 1.00 83.25 73 ARG A C 1
ATOM 522 O O . ARG A 1 73 ? -11.614 0.729 -6.160 1.00 83.25 73 ARG A O 1
ATOM 529 N N . GLY A 1 74 ? -9.757 -0.536 -6.226 1.00 82.44 74 GLY A N 1
ATOM 530 C CA . GLY A 1 74 ? -9.056 0.288 -7.208 1.00 82.44 74 GLY A CA 1
ATOM 531 C C . GLY A 1 74 ? -7.567 0.476 -6.934 1.00 82.44 74 GLY A C 1
ATOM 532 O O . GLY A 1 74 ? -6.930 -0.297 -6.219 1.00 82.44 74 GLY A O 1
ATOM 533 N N . ILE A 1 75 ? -7.006 1.506 -7.568 1.00 86.69 75 ILE A N 1
ATOM 534 C CA . ILE A 1 75 ? -5.580 1.826 -7.504 1.00 86.69 75 ILE A CA 1
ATOM 535 C C . ILE A 1 75 ? -5.366 3.035 -6.601 1.00 86.69 75 ILE A C 1
ATOM 537 O O . ILE A 1 75 ? -5.963 4.094 -6.795 1.00 86.69 75 ILE A O 1
ATOM 541 N N . TYR A 1 76 ? -4.472 2.871 -5.634 1.00 91.56 76 TYR A N 1
ATOM 542 C CA . TYR A 1 76 ? -4.052 3.908 -4.705 1.00 91.56 76 TYR A CA 1
ATOM 543 C C . TYR A 1 76 ? -2.621 4.296 -5.037 1.00 91.56 76 TYR A C 1
ATOM 545 O O . TYR A 1 76 ? -1.709 3.491 -4.861 1.00 91.56 76 TYR A O 1
ATOM 553 N N . CYS A 1 77 ? -2.413 5.522 -5.505 1.00 92.50 77 CYS A N 1
ATOM 554 C CA . CYS A 1 77 ? -1.086 6.021 -5.835 1.00 92.50 77 CYS A CA 1
ATOM 555 C C . CYS A 1 77 ? -0.606 6.994 -4.770 1.00 92.50 77 CYS A C 1
ATOM 557 O O . CYS A 1 77 ? -1.056 8.134 -4.723 1.00 92.50 77 CYS A O 1
ATOM 559 N N . PHE A 1 78 ? 0.324 6.559 -3.934 1.00 94.00 78 PHE A N 1
ATOM 560 C CA . PHE A 1 78 ? 0.969 7.372 -2.917 1.00 94.00 78 PHE A CA 1
ATOM 561 C C . PHE A 1 78 ? 2.256 7.973 -3.480 1.00 94.00 78 PHE A C 1
ATOM 563 O O . PHE A 1 78 ? 3.298 7.320 -3.542 1.00 94.00 78 PHE A O 1
ATOM 570 N N . ASP A 1 79 ? 2.177 9.232 -3.896 1.00 92.94 79 ASP A N 1
ATOM 571 C CA . ASP A 1 79 ? 3.277 9.973 -4.507 1.00 92.94 79 ASP A CA 1
ATOM 572 C C . ASP A 1 79 ? 3.928 10.904 -3.481 1.00 92.94 79 ASP A C 1
ATOM 574 O O . ASP A 1 79 ? 3.373 11.925 -3.057 1.00 92.94 79 ASP A O 1
ATOM 578 N N . GLY A 1 80 ? 5.088 10.470 -2.994 1.00 90.88 80 GLY A N 1
ATOM 579 C CA . GLY A 1 80 ? 5.817 11.111 -1.909 1.00 90.88 80 GLY A CA 1
ATOM 580 C C . GLY A 1 80 ? 5.113 11.040 -0.559 1.00 90.88 80 GLY A C 1
ATOM 581 O O . GLY A 1 80 ? 5.560 11.695 0.376 1.00 90.88 80 GLY A O 1
ATOM 582 N N . VAL A 1 81 ? 4.028 10.273 -0.421 1.00 91.25 81 VAL A N 1
ATOM 583 C CA . VAL A 1 81 ? 3.244 10.131 0.816 1.00 91.25 81 VAL A CA 1
ATOM 584 C C . VAL A 1 81 ? 3.395 8.725 1.384 1.00 91.25 81 VAL A C 1
ATOM 586 O O . VAL A 1 81 ? 3.410 7.743 0.651 1.00 91.25 81 VAL A O 1
ATOM 589 N N . SER A 1 82 ? 3.484 8.615 2.708 1.00 89.62 82 SER A N 1
ATOM 590 C CA . SER A 1 82 ? 3.550 7.323 3.390 1.00 89.62 82 SER A CA 1
ATOM 591 C C . SER A 1 82 ? 2.174 6.852 3.848 1.00 89.62 82 SER A C 1
ATOM 593 O O . SER A 1 82 ? 1.425 7.609 4.471 1.00 89.62 82 SER A O 1
ATOM 595 N N . PHE A 1 83 ? 1.879 5.577 3.603 1.00 88.69 83 PHE A N 1
ATOM 596 C CA . PHE A 1 83 ? 0.775 4.866 4.231 1.00 88.69 83 PHE A CA 1
ATOM 597 C C . PHE A 1 83 ? 1.294 4.201 5.504 1.00 88.69 83 PHE A C 1
ATOM 599 O O . PHE A 1 83 ? 1.962 3.166 5.472 1.00 88.69 83 PHE A O 1
ATOM 606 N N . ASP A 1 84 ? 1.020 4.855 6.626 1.00 86.62 84 ASP A N 1
ATOM 607 C CA . ASP A 1 84 ? 1.509 4.449 7.935 1.00 86.62 84 ASP A CA 1
ATOM 608 C C . ASP A 1 84 ? 0.380 4.587 8.967 1.00 86.62 84 ASP A C 1
ATOM 610 O O . ASP A 1 84 ? 0.256 5.639 9.598 1.00 86.62 84 ASP A O 1
ATOM 614 N N . PRO A 1 85 ? -0.516 3.594 9.100 1.00 83.50 85 PRO A N 1
ATOM 615 C CA . PRO A 1 85 ? -1.542 3.583 10.142 1.00 83.50 85 PRO A CA 1
ATOM 616 C C . PRO A 1 85 ? -0.943 3.475 11.557 1.00 83.50 85 PRO A C 1
ATOM 618 O O . PRO A 1 85 ? 0.265 3.339 11.734 1.00 83.50 85 PRO A O 1
ATOM 621 N N . SER A 1 86 ? -1.766 3.611 12.599 1.00 73.06 86 SER A N 1
ATOM 622 C CA . SER A 1 86 ? -1.295 3.532 13.992 1.00 73.06 86 SER A CA 1
ATOM 623 C C . SER A 1 86 ? -1.218 2.102 14.540 1.00 73.06 86 SER A C 1
ATOM 625 O O . SER A 1 86 ? -1.419 1.114 13.837 1.00 73.06 86 SER A O 1
ATOM 627 N N . ASN A 1 87 ? -0.895 1.991 15.833 1.00 56.84 87 ASN A N 1
ATOM 628 C CA . ASN A 1 87 ? -0.473 0.757 16.490 1.00 56.84 87 ASN A CA 1
ATOM 629 C C . ASN A 1 87 ? -1.571 -0.313 16.658 1.00 56.84 87 ASN A C 1
ATOM 631 O O . ASN A 1 87 ? -1.336 -1.267 17.389 1.00 56.84 87 ASN A O 1
ATOM 635 N N . SER A 1 88 ? -2.758 -0.225 16.058 1.00 57.50 88 SER A N 1
ATOM 636 C CA . SER A 1 88 ? -3.783 -1.285 16.148 1.00 57.50 88 SER A CA 1
ATOM 637 C C . SER A 1 88 ? -4.802 -1.165 15.022 1.00 57.50 88 SER A C 1
ATOM 639 O O . SER A 1 88 ? -5.906 -0.688 15.243 1.00 57.50 88 SER A O 1
ATOM 641 N N . VAL A 1 89 ? -4.439 -1.601 13.814 1.00 64.31 89 VAL A N 1
ATOM 642 C CA . VAL A 1 89 ? -5.304 -1.433 12.638 1.00 64.31 89 VAL A CA 1
ATOM 643 C C . VAL A 1 89 ? -5.624 -2.758 11.963 1.00 64.31 89 VAL A C 1
ATOM 645 O O . VAL A 1 89 ? -4.755 -3.618 11.798 1.00 64.31 89 VAL A O 1
ATOM 648 N N . GLN A 1 90 ? -6.892 -2.915 11.587 1.00 66.56 90 GLN A N 1
ATOM 649 C CA . GLN A 1 90 ? -7.313 -3.848 10.548 1.00 66.56 90 GLN A CA 1
ATOM 650 C C . GLN A 1 90 ? -7.300 -3.127 9.204 1.00 66.56 90 GLN A C 1
ATOM 652 O O . GLN A 1 90 ? -8.010 -2.141 9.060 1.00 66.56 90 GLN A O 1
ATOM 657 N N . VAL A 1 91 ? -6.506 -3.583 8.240 1.00 67.12 91 VAL A N 1
ATOM 658 C CA . VAL A 1 91 ? -6.568 -3.080 6.860 1.00 67.12 91 VAL A CA 1
ATOM 659 C C . VAL A 1 91 ? -7.240 -4.157 6.029 1.00 67.12 91 VAL A C 1
ATOM 661 O O . VAL A 1 91 ? -6.703 -5.257 5.923 1.00 67.12 91 VAL A O 1
ATOM 664 N N . ILE A 1 92 ? -8.427 -3.862 5.511 1.00 69.38 92 ILE A N 1
ATOM 665 C CA . ILE A 1 92 ? -9.273 -4.825 4.807 1.00 69.38 92 ILE A CA 1
ATOM 666 C C . ILE A 1 92 ? -9.620 -4.230 3.446 1.00 69.38 92 ILE A C 1
ATOM 668 O O . ILE A 1 92 ? -10.123 -3.107 3.368 1.00 69.38 92 ILE A O 1
ATOM 672 N N . ASP A 1 93 ? -9.374 -4.974 2.373 1.00 64.94 93 ASP A N 1
ATOM 673 C CA . ASP A 1 93 ? -9.987 -4.664 1.088 1.00 64.94 93 ASP A CA 1
ATOM 674 C C . ASP A 1 93 ? -11.507 -4.882 1.167 1.00 64.94 93 ASP A C 1
ATOM 676 O O . ASP A 1 93 ? -11.996 -5.867 1.721 1.00 64.94 93 ASP A O 1
ATOM 680 N N . GLY A 1 94 ? -12.298 -3.957 0.629 1.00 58.91 94 GLY A N 1
ATOM 681 C CA . GLY A 1 94 ? -13.764 -3.995 0.676 1.00 58.91 94 GLY A CA 1
ATOM 682 C C . GLY A 1 94 ? -14.408 -5.195 -0.034 1.00 58.91 94 GLY A C 1
ATOM 683 O O . GLY A 1 94 ? -15.631 -5.278 -0.075 1.00 58.91 94 GLY A O 1
ATOM 684 N N . GLY A 1 95 ? -13.609 -6.123 -0.567 1.00 55.19 95 GLY A N 1
ATOM 685 C CA . GLY A 1 95 ? -14.054 -7.384 -1.151 1.00 55.19 95 GLY A CA 1
ATOM 686 C C . GLY A 1 95 ? -13.485 -7.666 -2.534 1.00 55.19 95 GLY A C 1
ATOM 687 O O . GLY A 1 95 ? -13.499 -8.822 -2.929 1.00 55.19 95 GLY A O 1
ATOM 688 N N . ASP A 1 96 ? -12.948 -6.664 -3.237 1.00 61.31 96 ASP A N 1
ATOM 689 C CA . ASP A 1 96 ? -12.521 -6.811 -4.629 1.00 61.31 96 ASP A CA 1
ATOM 690 C C . ASP A 1 96 ? -11.354 -5.863 -4.957 1.00 61.31 96 ASP A C 1
ATOM 692 O O . ASP A 1 96 ? -11.567 -4.663 -5.071 1.00 61.31 96 ASP A O 1
ATOM 696 N N . GLY A 1 97 ? -10.142 -6.372 -5.189 1.00 73.38 97 GLY A N 1
ATOM 697 C CA . GLY A 1 97 ? -9.168 -5.725 -6.079 1.00 73.38 97 GLY A CA 1
ATOM 698 C C . GLY A 1 97 ? -8.523 -4.420 -5.598 1.00 73.38 97 GLY A C 1
ATOM 699 O O . GLY A 1 97 ? -9.018 -3.342 -5.933 1.00 73.38 97 GLY A O 1
ATOM 700 N N . VAL A 1 98 ? -7.374 -4.485 -4.920 1.00 81.75 98 VAL A N 1
ATOM 701 C CA . VAL A 1 98 ? -6.609 -3.290 -4.512 1.00 81.75 98 VAL A CA 1
ATOM 702 C C . VAL A 1 98 ? -5.149 -3.377 -4.947 1.00 81.75 98 VAL A C 1
ATOM 704 O O . VAL A 1 98 ? -4.467 -4.353 -4.646 1.00 81.75 98 VAL A O 1
ATOM 707 N N . LEU A 1 99 ? -4.658 -2.304 -5.577 1.00 87.12 99 LEU A N 1
ATOM 708 C CA . LEU A 1 99 ? -3.233 -2.060 -5.803 1.00 87.12 99 LEU A CA 1
ATOM 709 C C . LEU A 1 99 ? -2.802 -0.835 -4.994 1.00 87.12 99 LEU A C 1
ATOM 711 O O . LEU A 1 99 ? -3.288 0.275 -5.224 1.00 87.12 99 LEU A O 1
ATOM 715 N N . LEU A 1 100 ? -1.850 -1.031 -4.084 1.00 90.94 100 LEU A N 1
ATOM 716 C CA . LEU A 1 100 ? -1.170 0.052 -3.379 1.00 90.94 100 LEU A CA 1
ATOM 717 C C . LEU A 1 100 ? 0.163 0.354 -4.074 1.00 90.94 100 LEU A C 1
ATOM 719 O O . LEU A 1 100 ? 1.125 -0.400 -3.938 1.00 90.94 100 LEU A O 1
ATOM 723 N N . TYR A 1 101 ? 0.220 1.454 -4.816 1.00 91.88 101 TYR A N 1
ATOM 724 C CA . TYR A 1 101 ? 1.401 1.917 -5.538 1.00 91.88 101 TYR A CA 1
ATOM 725 C C . TYR A 1 101 ? 2.066 3.079 -4.792 1.00 91.88 101 TYR A C 1
ATOM 727 O O . TYR A 1 101 ? 1.422 4.084 -4.503 1.00 91.88 101 TYR A O 1
ATOM 735 N N . PHE A 1 102 ? 3.358 2.965 -4.497 1.00 92.62 102 PHE A N 1
ATOM 736 C CA . PHE A 1 102 ? 4.144 3.970 -3.782 1.00 92.62 102 PHE A CA 1
ATOM 737 C C . PHE A 1 102 ? 5.293 4.455 -4.655 1.00 92.62 102 PHE A C 1
ATOM 739 O O . PHE A 1 102 ? 6.043 3.646 -5.191 1.00 92.62 102 PHE A O 1
ATOM 746 N N . THR A 1 103 ? 5.457 5.770 -4.758 1.00 90.56 103 THR A N 1
ATOM 747 C CA . THR A 1 103 ? 6.547 6.410 -5.505 1.00 90.56 103 THR A CA 1
ATOM 748 C C . THR A 1 103 ? 6.963 7.721 -4.835 1.00 90.56 103 THR A C 1
ATOM 750 O O . THR A 1 103 ? 6.440 8.080 -3.778 1.00 90.56 103 THR A O 1
ATOM 753 N N . GLY A 1 104 ? 7.952 8.425 -5.388 1.00 86.25 104 GLY A N 1
ATOM 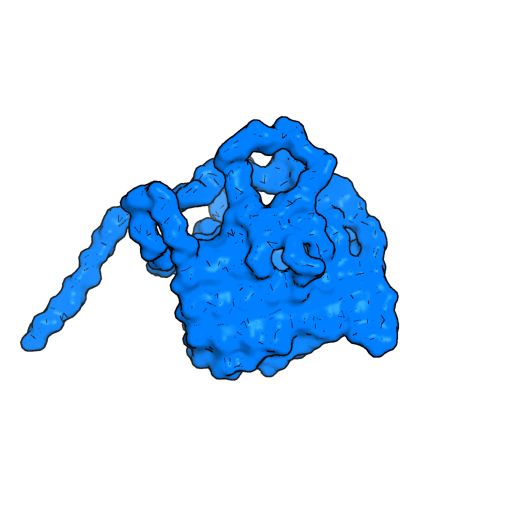754 C CA . GLY A 1 104 ? 8.352 9.758 -4.915 1.00 86.25 104 GLY A CA 1
ATOM 755 C C . GLY A 1 104 ? 8.892 9.801 -3.476 1.00 86.25 104 GLY A C 1
ATOM 756 O O . GLY A 1 104 ? 8.894 10.861 -2.856 1.00 86.25 104 GLY A O 1
ATOM 757 N N . GLY A 1 105 ? 9.321 8.664 -2.914 1.00 84.06 105 GLY A N 1
ATOM 758 C CA . GLY A 1 105 ? 9.719 8.552 -1.500 1.00 84.06 105 GLY A CA 1
ATOM 759 C C . GLY A 1 105 ? 8.589 8.143 -0.540 1.00 84.06 105 GLY A C 1
ATOM 760 O O . GLY A 1 105 ? 8.774 8.180 0.675 1.00 84.06 105 GLY A O 1
ATOM 761 N N . GLY A 1 106 ? 7.416 7.771 -1.060 1.00 85.62 106 GLY A N 1
ATOM 762 C CA . GLY A 1 106 ? 6.332 7.192 -0.269 1.00 85.62 106 GLY A CA 1
ATOM 763 C C . GLY A 1 106 ? 6.687 5.810 0.286 1.00 85.62 106 GLY A C 1
ATOM 764 O O . GLY A 1 106 ? 7.342 5.004 -0.374 1.00 85.62 106 GLY A O 1
ATOM 765 N N . THR A 1 107 ? 6.238 5.512 1.506 1.00 85.69 107 THR A N 1
ATOM 766 C CA . THR A 1 107 ? 6.507 4.228 2.176 1.00 85.69 107 THR A CA 1
ATOM 767 C C . THR A 1 107 ? 5.231 3.528 2.619 1.00 85.69 107 THR A C 1
ATOM 769 O O . THR A 1 107 ? 4.253 4.174 2.993 1.00 85.69 107 THR A O 1
ATOM 772 N N . PHE A 1 108 ? 5.268 2.194 2.638 1.00 85.50 108 PHE A N 1
ATOM 773 C CA . PHE A 1 108 ? 4.256 1.367 3.286 1.00 85.50 108 PHE A CA 1
ATOM 774 C C . PHE A 1 108 ? 4.828 0.820 4.591 1.00 85.50 108 PHE A C 1
ATOM 776 O O . PHE A 1 108 ? 5.734 -0.019 4.586 1.00 85.50 108 PHE A O 1
ATOM 783 N N . SER A 1 109 ? 4.312 1.311 5.712 1.00 82.12 109 SER A N 1
ATOM 784 C CA . SER A 1 109 ? 4.728 0.864 7.035 1.00 82.12 109 SER A CA 1
ATOM 785 C C . SER A 1 109 ? 3.504 0.532 7.861 1.00 82.12 109 SER A C 1
ATOM 787 O O . SER A 1 109 ? 2.752 1.412 8.242 1.00 82.12 109 SER A O 1
ATOM 789 N N . VAL A 1 110 ? 3.324 -0.734 8.201 1.00 74.56 110 VAL A N 1
ATOM 790 C CA . VAL A 1 110 ? 2.350 -1.131 9.215 1.00 74.56 110 VAL A CA 1
ATOM 791 C C . VAL A 1 110 ? 3.170 -1.691 10.362 1.00 74.56 110 VAL A C 1
ATOM 793 O O . VAL A 1 110 ? 3.637 -2.826 10.307 1.00 74.56 110 VAL A O 1
ATOM 796 N N . ALA A 1 111 ? 3.436 -0.856 11.365 1.00 62.66 111 ALA A N 1
ATOM 797 C CA . ALA A 1 111 ? 4.216 -1.223 12.538 1.00 62.66 111 ALA A CA 1
ATOM 798 C C . ALA A 1 111 ? 3.319 -1.170 13.771 1.00 62.66 111 ALA A C 1
ATOM 800 O O . ALA A 1 111 ? 2.804 -0.120 14.137 1.00 62.66 111 ALA A O 1
ATOM 801 N N . SER A 1 112 ? 3.120 -2.309 14.417 1.00 56.94 112 SER A N 1
ATOM 802 C CA . SER A 1 112 ? 2.325 -2.387 15.633 1.00 56.94 112 SER A CA 1
ATOM 803 C C . SER A 1 112 ? 2.749 -3.600 16.454 1.00 56.94 112 SER A C 1
ATOM 805 O O . SER A 1 112 ? 3.130 -4.623 15.916 1.00 56.94 112 SER A O 1
ATOM 807 N N . ASN A 1 113 ? 2.657 -3.528 17.775 1.00 52.41 113 ASN A N 1
ATOM 808 C CA . ASN A 1 113 ? 2.749 -4.691 18.663 1.00 52.41 113 ASN A CA 1
ATOM 809 C C . ASN A 1 113 ? 1.500 -5.604 18.611 1.00 52.41 113 ASN A C 1
ATOM 811 O O . ASN A 1 113 ? 1.515 -6.676 19.212 1.00 52.41 113 ASN A O 1
ATOM 815 N N . THR A 1 114 ? 0.453 -5.195 17.892 1.00 52.09 114 THR A N 1
ATOM 816 C CA . THR A 1 114 ? -0.904 -5.764 17.797 1.00 52.09 114 THR A CA 1
ATOM 817 C C . THR A 1 114 ? -1.570 -5.441 16.441 1.00 52.09 114 THR A C 1
ATOM 819 O O . THR A 1 114 ? -2.720 -4.996 16.402 1.00 52.09 114 THR A O 1
ATOM 822 N N . ILE A 1 115 ? -0.894 -5.636 15.294 1.00 56.19 115 ILE A N 1
ATOM 823 C CA . ILE A 1 115 ? -1.635 -5.698 14.014 1.00 56.19 115 ILE A CA 1
ATOM 824 C C . ILE A 1 115 ? -2.641 -6.826 14.182 1.00 56.19 115 ILE A C 1
ATOM 826 O O . ILE A 1 115 ? -2.221 -7.948 14.431 1.00 56.19 115 ILE A O 1
ATOM 830 N N . LYS A 1 116 ? -3.943 -6.552 14.073 1.00 58.59 116 LYS A N 1
ATOM 831 C CA . LYS A 1 116 ? -4.954 -7.611 14.169 1.00 58.59 116 LYS A CA 1
ATOM 832 C C . LYS A 1 116 ? -5.056 -8.358 12.842 1.00 58.59 116 LYS A C 1
ATOM 834 O O . LYS A 1 116 ? -5.053 -9.590 12.837 1.00 58.59 116 LYS A O 1
ATOM 839 N N . THR A 1 117 ? -5.124 -7.615 11.732 1.00 68.12 117 THR A N 1
ATOM 840 C CA . THR A 1 117 ? -5.340 -8.178 10.393 1.00 68.12 117 THR A CA 1
ATOM 841 C C . THR A 1 117 ? -4.866 -7.217 9.290 1.00 68.12 117 THR A C 1
ATOM 843 O O . THR A 1 117 ? -5.305 -6.073 9.256 1.00 68.12 117 THR A O 1
ATOM 846 N N . LEU A 1 118 ? -4.005 -7.667 8.373 1.00 71.12 118 LEU A N 1
ATOM 847 C CA . LEU A 1 118 ? -3.796 -7.030 7.060 1.00 71.12 118 LEU A CA 1
ATOM 848 C C . LEU A 1 118 ? -4.325 -7.995 6.005 1.00 71.12 118 LEU A C 1
ATOM 850 O O . LEU A 1 118 ? -3.845 -9.125 5.950 1.00 71.12 118 LEU A O 1
ATOM 854 N N . THR A 1 119 ? -5.303 -7.579 5.209 1.00 73.00 119 THR A N 1
ATOM 855 C CA . THR A 1 119 ? -5.910 -8.417 4.176 1.00 73.00 119 THR A CA 1
ATOM 856 C C . THR A 1 119 ? -6.077 -7.649 2.870 1.00 73.00 119 THR A C 1
ATOM 858 O O . THR A 1 119 ? -6.836 -6.685 2.807 1.00 73.00 119 THR A O 1
ATOM 861 N N . ILE A 1 120 ? -5.377 -8.114 1.836 1.00 71.88 120 ILE A N 1
ATOM 862 C CA . ILE A 1 120 ? -5.615 -7.782 0.425 1.00 71.88 120 ILE A CA 1
ATOM 863 C C . ILE A 1 120 ? -5.900 -9.132 -0.238 1.00 71.88 120 ILE A C 1
ATOM 865 O O . ILE A 1 120 ? -5.024 -9.984 -0.205 1.00 71.88 120 ILE A O 1
ATOM 869 N N . ARG A 1 121 ? -7.123 -9.390 -0.702 1.00 60.53 121 ARG A N 1
ATOM 870 C CA . ARG A 1 121 ? -7.604 -10.700 -1.194 1.00 60.53 121 ARG A CA 1
ATOM 871 C C . ARG A 1 121 ? -7.615 -10.804 -2.708 1.00 60.53 121 ARG A C 1
ATOM 873 O O . ARG A 1 121 ? -7.665 -11.896 -3.251 1.00 60.53 121 ARG A O 1
ATOM 880 N N . ASP A 1 122 ? -7.577 -9.686 -3.411 1.00 61.41 122 ASP A N 1
ATOM 881 C CA . ASP A 1 122 ? -7.450 -9.716 -4.858 1.00 61.41 122 ASP A CA 1
ATOM 882 C C . ASP A 1 122 ? -6.626 -8.512 -5.315 1.00 61.41 122 ASP A C 1
ATOM 884 O O . ASP A 1 122 ? -6.876 -7.381 -4.895 1.00 61.41 122 ASP A O 1
ATOM 888 N N . ALA A 1 123 ? -5.643 -8.756 -6.179 1.00 56.00 123 ALA A N 1
ATOM 889 C CA . ALA A 1 123 ? -4.872 -7.709 -6.836 1.00 56.00 123 ALA A CA 1
ATOM 890 C C . ALA A 1 123 ? -5.594 -7.146 -8.073 1.00 56.00 123 ALA A C 1
ATOM 892 O O . ALA A 1 123 ? -5.113 -6.180 -8.656 1.00 56.00 123 ALA A O 1
ATOM 893 N N . LYS A 1 124 ? -6.778 -7.671 -8.444 1.00 61.41 124 LYS A N 1
ATOM 894 C CA . LYS A 1 124 ? -7.645 -7.184 -9.542 1.00 61.41 124 LYS A CA 1
ATOM 895 C C . LYS A 1 124 ? -8.250 -5.793 -9.308 1.00 61.41 124 LYS A C 1
ATOM 897 O O . LYS A 1 124 ? -9.473 -5.599 -9.385 1.00 61.41 124 LYS A O 1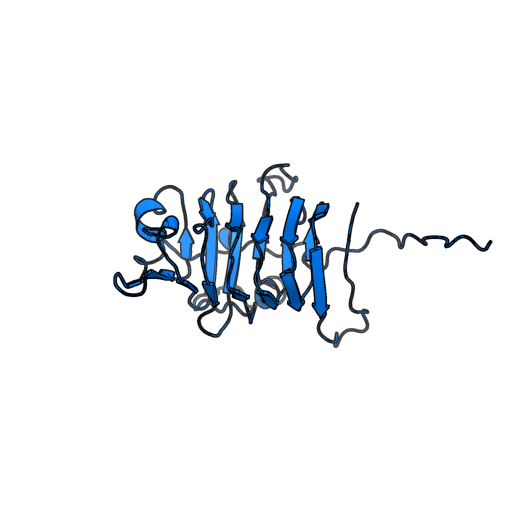
ATOM 902 N N . ALA A 1 125 ? -7.409 -4.804 -9.038 1.00 57.28 125 ALA A N 1
ATOM 903 C CA . ALA A 1 125 ? -7.779 -3.405 -9.031 1.00 57.28 125 ALA A CA 1
ATOM 904 C C . ALA A 1 125 ? -8.381 -3.034 -10.392 1.00 57.28 125 ALA A C 1
ATOM 906 O O . ALA A 1 125 ? -7.672 -2.824 -11.371 1.00 57.28 125 ALA A O 1
ATOM 907 N N . ALA A 1 126 ? -9.713 -2.958 -10.466 1.00 49.06 126 ALA A N 1
ATOM 908 C CA . ALA A 1 126 ? -10.383 -2.352 -11.606 1.00 49.06 126 ALA A CA 1
ATOM 909 C C . ALA A 1 126 ? -10.726 -0.913 -11.242 1.00 49.06 126 ALA A C 1
ATOM 911 O O . ALA A 1 126 ? -11.581 -0.663 -10.397 1.00 49.06 126 ALA A O 1
ATOM 912 N N . GLY A 1 127 ? -10.047 0.025 -11.894 1.00 43.84 127 GLY A N 1
ATOM 913 C CA . GLY A 1 127 ? -10.532 1.395 -12.064 1.00 43.84 127 GLY A CA 1
ATOM 914 C C . GLY A 1 127 ? -11.379 1.500 -13.332 1.00 43.84 127 GLY A C 1
ATOM 915 O O . GLY A 1 127 ? -11.223 0.713 -14.255 1.00 43.84 127 GLY A O 1
ATOM 916 N N . THR A 1 128 ? -12.298 2.448 -13.401 1.00 38.53 128 THR A N 1
ATOM 917 C CA . THR A 1 128 ? -13.318 2.563 -14.458 1.00 38.53 128 THR A CA 1
ATOM 918 C C . THR A 1 128 ? -12.935 3.515 -15.598 1.00 38.53 128 THR A C 1
ATOM 920 O O . THR A 1 128 ? -13.806 4.081 -16.253 1.00 38.53 128 THR A O 1
ATOM 923 N N . SER A 1 129 ? -11.645 3.710 -15.872 1.00 38.09 129 SER A N 1
ATOM 924 C CA . SER A 1 129 ? -11.189 4.585 -16.960 1.00 38.09 129 SER A CA 1
ATOM 925 C C . SER A 1 129 ? -9.828 4.134 -17.482 1.00 38.09 129 SER A C 1
ATOM 927 O O . SER A 1 129 ? -8.796 4.596 -17.005 1.00 38.09 129 SER A O 1
ATOM 929 N N . TRP A 1 130 ? -9.812 3.224 -18.457 1.00 46.88 130 TRP A N 1
ATOM 930 C CA . TRP A 1 130 ? -8.561 2.698 -19.005 1.00 46.88 130 TRP A CA 1
ATOM 931 C C . TRP A 1 130 ? -8.505 2.839 -20.513 1.00 46.88 130 TRP A C 1
ATOM 933 O O . TRP A 1 130 ? -9.161 2.115 -21.254 1.00 46.88 130 TRP A O 1
ATOM 943 N N . GLY A 1 131 ? -7.654 3.764 -20.948 1.00 34.97 131 GLY A N 1
ATOM 944 C CA . GLY A 1 131 ? -7.164 3.867 -22.317 1.00 34.97 131 GLY A CA 1
ATOM 945 C C . GLY A 1 131 ? -5.994 2.928 -22.626 1.00 34.97 131 GLY A C 1
ATOM 946 O O . GLY A 1 131 ? -5.302 3.166 -23.608 1.00 34.97 131 GLY A O 1
ATOM 947 N N . GLN A 1 132 ? -5.747 1.885 -21.825 1.00 38.72 132 GLN A N 1
ATOM 948 C CA . GLN A 1 132 ? -4.825 0.802 -22.184 1.00 38.72 132 GLN A CA 1
ATOM 949 C C . GLN A 1 132 ? -5.387 -0.550 -21.742 1.00 38.72 132 GLN A C 1
ATOM 951 O O . GLN A 1 132 ? -5.096 -1.067 -20.671 1.00 38.72 132 GLN A O 1
ATOM 956 N N . THR A 1 133 ? -6.215 -1.131 -22.606 1.00 35.41 133 THR A N 1
ATOM 957 C CA . THR A 1 133 ? -6.411 -2.578 -22.678 1.00 35.41 133 THR A CA 1
ATOM 958 C C . THR A 1 133 ? -5.168 -3.184 -23.327 1.00 35.41 133 THR A C 1
ATOM 960 O O . THR A 1 133 ? -4.957 -3.015 -24.529 1.00 35.41 133 THR A O 1
ATOM 963 N N . GLY A 1 134 ? -4.332 -3.857 -22.543 1.00 41.47 134 GLY A N 1
ATOM 964 C CA . GLY A 1 134 ? -3.214 -4.641 -23.056 1.00 41.47 134 GLY A CA 1
ATOM 965 C C . GLY A 1 134 ? -2.472 -5.359 -21.934 1.00 41.47 134 GLY A C 1
ATOM 966 O O . GLY A 1 134 ? -2.271 -4.789 -20.865 1.00 41.47 134 GLY A O 1
ATOM 967 N N . ASP A 1 135 ? -2.033 -6.585 -22.210 1.00 48.81 135 ASP A N 1
ATOM 968 C CA . ASP A 1 135 ? -1.335 -7.517 -21.304 1.00 48.81 135 ASP A CA 1
ATOM 969 C C . ASP A 1 135 ? -0.066 -6.952 -20.622 1.00 48.81 135 ASP A C 1
ATOM 971 O O . ASP A 1 135 ? 0.519 -7.594 -19.755 1.00 48.81 135 ASP A O 1
ATOM 975 N N . ALA A 1 136 ? 0.386 -5.754 -21.003 1.00 53.84 136 ALA A N 1
ATOM 976 C CA . ALA A 1 136 ? 1.613 -5.140 -20.509 1.00 53.84 136 ALA A CA 1
ATOM 977 C C . ALA A 1 136 ? 1.501 -4.584 -19.081 1.00 53.84 136 ALA A C 1
ATOM 979 O O . ALA A 1 136 ? 2.516 -4.460 -18.403 1.00 53.84 136 ALA A O 1
ATOM 980 N N . ALA A 1 137 ? 0.298 -4.218 -18.630 1.00 62.25 137 ALA A N 1
ATOM 981 C CA . ALA A 1 137 ? 0.139 -3.501 -17.370 1.00 62.25 137 ALA A CA 1
ATOM 982 C C . ALA A 1 137 ? 0.189 -4.402 -16.127 1.00 62.25 137 ALA A C 1
ATOM 984 O O . ALA A 1 137 ? 0.594 -3.912 -15.086 1.00 62.25 137 ALA A O 1
ATOM 985 N N . ARG A 1 138 ? -0.204 -5.684 -16.212 1.00 73.69 138 ARG A N 1
ATOM 986 C CA . ARG A 1 138 ? -0.141 -6.719 -15.144 1.00 73.69 138 ARG A CA 1
ATOM 987 C C . ARG A 1 138 ? -0.496 -6.272 -13.708 1.00 73.69 138 ARG A C 1
ATOM 989 O O . ARG A 1 138 ? -0.122 -6.928 -12.737 1.00 73.69 138 ARG A O 1
ATOM 996 N N . TRP A 1 139 ? -1.194 -5.147 -13.536 1.00 78.31 139 TRP A N 1
ATOM 997 C CA . TRP A 1 139 ? -1.500 -4.560 -12.228 1.00 78.31 139 TRP A CA 1
ATOM 998 C C . TRP A 1 139 ? -2.473 -5.424 -11.440 1.00 78.31 139 TRP A C 1
ATOM 1000 O O . TRP A 1 139 ? -2.451 -5.403 -10.217 1.00 78.31 139 TRP A O 1
ATOM 1010 N N . ASP A 1 140 ? -3.273 -6.215 -12.149 1.00 73.44 140 ASP A N 1
ATOM 1011 C CA . ASP A 1 140 ? -4.176 -7.227 -11.618 1.00 73.44 140 ASP A CA 1
ATOM 1012 C C . ASP A 1 140 ? -3.459 -8.384 -10.904 1.00 73.44 140 ASP A C 1
ATOM 1014 O O . ASP A 1 140 ? -4.101 -9.176 -10.216 1.00 73.44 140 ASP A O 1
ATOM 1018 N N . GLU A 1 141 ? -2.132 -8.465 -11.023 1.00 76.19 141 GLU A N 1
ATOM 1019 C CA . GLU A 1 141 ? -1.291 -9.419 -10.307 1.00 76.19 141 GLU A CA 1
ATOM 1020 C C . GLU A 1 141 ? -0.564 -8.816 -9.098 1.00 76.19 141 GLU A C 1
ATOM 1022 O O . GLU A 1 141 ? 0.064 -9.561 -8.341 1.00 76.19 141 GLU A O 1
ATOM 1027 N N . ILE A 1 142 ? -0.597 -7.491 -8.914 1.00 81.19 142 ILE A N 1
ATOM 1028 C CA . ILE A 1 142 ? 0.214 -6.770 -7.926 1.00 81.19 142 ILE A CA 1
ATOM 1029 C C . ILE A 1 142 ? -0.680 -6.188 -6.825 1.00 81.19 142 ILE A C 1
ATOM 1031 O O . ILE A 1 142 ? -1.516 -5.330 -7.072 1.00 81.19 142 ILE A O 1
ATOM 1035 N N . ALA A 1 143 ? -0.459 -6.612 -5.581 1.00 84.62 143 ALA A N 1
ATOM 1036 C CA . ALA A 1 143 ? -1.154 -6.064 -4.414 1.00 84.62 143 ALA A CA 1
ATOM 1037 C C . ALA A 1 143 ? -0.452 -4.807 -3.874 1.00 84.62 143 ALA A C 1
ATOM 1039 O O . ALA A 1 143 ? -1.089 -3.830 -3.475 1.00 84.62 143 ALA A O 1
ATOM 1040 N N . ILE A 1 144 ? 0.884 -4.830 -3.848 1.00 88.56 144 ILE A N 1
ATOM 1041 C CA . ILE A 1 144 ? 1.710 -3.729 -3.345 1.00 88.56 144 ILE A CA 1
ATOM 1042 C C . ILE A 1 144 ? 2.876 -3.518 -4.302 1.00 88.56 144 ILE A C 1
ATOM 1044 O O . ILE A 1 144 ? 3.659 -4.439 -4.531 1.00 88.56 144 ILE A O 1
ATOM 1048 N N . TRP A 1 145 ? 3.028 -2.297 -4.807 1.00 90.31 145 TRP A N 1
ATOM 1049 C CA . TRP A 1 145 ? 4.163 -1.886 -5.621 1.00 90.31 145 TRP A CA 1
ATOM 1050 C C . TRP A 1 145 ? 4.901 -0.722 -4.960 1.00 90.31 145 TRP A C 1
ATOM 1052 O O . TRP A 1 145 ? 4.337 0.355 -4.791 1.00 90.31 145 TRP A O 1
ATOM 1062 N N . ILE A 1 146 ? 6.172 -0.920 -4.601 1.00 90.25 146 ILE A N 1
ATOM 1063 C CA . ILE A 1 146 ? 7.081 0.163 -4.207 1.00 90.25 146 ILE A CA 1
ATOM 1064 C C . ILE A 1 146 ? 8.000 0.492 -5.388 1.00 90.25 146 ILE A C 1
ATOM 1066 O O . ILE A 1 146 ? 8.985 -0.210 -5.633 1.00 90.25 146 ILE A O 1
ATOM 1070 N N . ASP A 1 147 ? 7.672 1.548 -6.128 1.00 88.94 147 ASP A N 1
ATOM 1071 C CA . ASP A 1 147 ? 8.499 2.052 -7.218 1.00 88.94 147 ASP A CA 1
ATOM 1072 C C . ASP A 1 147 ? 9.525 3.049 -6.685 1.00 88.94 147 ASP A C 1
ATOM 1074 O O . ASP A 1 147 ? 9.217 4.180 -6.301 1.00 88.94 147 ASP A O 1
ATOM 1078 N N . ASN A 1 148 ? 10.771 2.589 -6.658 1.00 81.69 148 ASN A N 1
ATOM 1079 C CA . ASN A 1 148 ? 11.915 3.370 -6.224 1.00 81.69 148 ASN A CA 1
ATOM 1080 C C . ASN A 1 148 ? 12.914 3.621 -7.350 1.00 81.69 148 ASN A C 1
ATOM 1082 O O . ASN A 1 148 ? 14.115 3.782 -7.120 1.00 81.69 148 ASN A O 1
ATOM 1086 N N . THR A 1 149 ? 12.421 3.600 -8.583 1.00 77.69 149 THR A N 1
ATOM 1087 C CA . THR A 1 149 ? 13.205 4.006 -9.735 1.00 77.69 149 THR A CA 1
ATOM 1088 C C . THR A 1 149 ? 13.165 5.526 -9.864 1.00 77.69 149 THR A C 1
ATOM 1090 O O . THR A 1 149 ? 12.150 6.182 -9.634 1.00 77.69 149 THR A O 1
ATOM 1093 N N . ASN A 1 150 ? 14.309 6.132 -10.166 1.00 70.81 150 ASN A N 1
ATOM 1094 C CA . ASN A 1 150 ? 14.354 7.543 -10.526 1.00 70.81 150 ASN A CA 1
ATOM 1095 C C . ASN A 1 150 ? 13.864 7.750 -11.973 1.00 70.81 150 ASN A C 1
ATOM 1097 O O . ASN A 1 150 ? 13.634 6.793 -12.708 1.00 70.81 150 ASN A O 1
ATOM 1101 N N . ALA A 1 151 ? 13.784 9.004 -12.426 1.00 68.38 151 ALA A N 1
ATOM 1102 C CA . ALA A 1 151 ? 13.374 9.327 -13.799 1.00 68.38 151 ALA A CA 1
ATOM 1103 C C . ALA A 1 151 ? 14.259 8.691 -14.899 1.00 68.38 151 ALA A C 1
ATOM 1105 O O . ALA A 1 151 ? 13.840 8.614 -16.048 1.00 68.38 151 ALA A O 1
ATOM 1106 N N . SER A 1 152 ? 15.473 8.235 -14.562 1.00 68.00 152 SER A N 1
ATOM 1107 C CA . SER A 1 152 ? 16.367 7.495 -15.465 1.00 68.00 152 SER A CA 1
ATOM 1108 C C . SER A 1 152 ? 16.282 5.968 -15.317 1.00 68.00 152 SER A C 1
ATOM 1110 O O . SER A 1 152 ? 17.079 5.260 -15.924 1.00 68.00 152 SER A O 1
ATOM 1112 N N . GLY A 1 153 ? 15.353 5.448 -14.507 1.00 68.00 153 GLY A N 1
ATOM 1113 C CA . GLY A 1 153 ? 15.164 4.013 -14.278 1.00 68.00 153 GLY A CA 1
ATOM 1114 C C . GLY A 1 153 ? 16.173 3.377 -13.315 1.00 68.00 153 GLY A C 1
ATOM 1115 O O . GLY A 1 153 ? 16.209 2.158 -13.187 1.00 68.00 153 GLY A O 1
ATOM 1116 N N . ALA A 1 154 ? 17.005 4.171 -12.635 1.00 73.81 154 ALA A N 1
ATOM 1117 C CA . ALA A 1 154 ? 17.975 3.667 -11.668 1.00 73.81 154 ALA A CA 1
ATOM 1118 C C . ALA A 1 154 ? 17.349 3.548 -10.274 1.00 73.81 154 ALA A C 1
ATOM 1120 O O . ALA A 1 154 ? 16.574 4.413 -9.863 1.00 73.81 154 ALA A O 1
ATOM 1121 N N . CYS A 1 155 ? 17.723 2.500 -9.537 1.00 74.25 155 CYS A N 1
ATOM 1122 C CA . CYS A 1 155 ? 17.270 2.302 -8.166 1.00 74.25 155 CYS A CA 1
ATOM 1123 C C . CYS A 1 155 ? 17.806 3.404 -7.245 1.00 74.25 155 CYS A C 1
ATOM 1125 O O . CYS A 1 155 ? 19.018 3.574 -7.101 1.00 74.25 155 CYS A O 1
ATOM 1127 N N . ASN A 1 156 ? 16.905 4.104 -6.564 1.00 69.00 156 ASN A N 1
ATOM 1128 C CA . ASN A 1 156 ? 17.245 4.898 -5.395 1.00 69.00 156 ASN A CA 1
ATOM 1129 C C . ASN A 1 1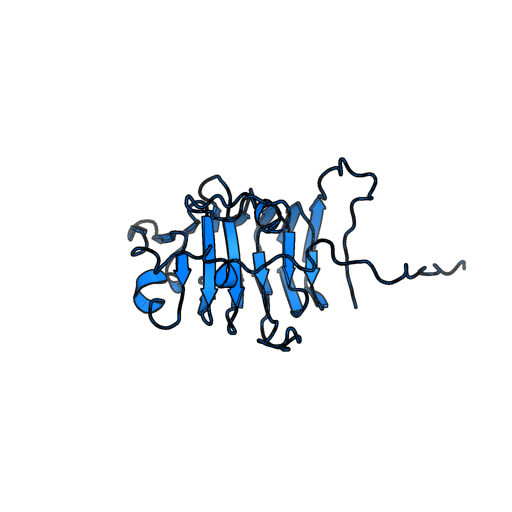56 ? 17.189 3.989 -4.158 1.00 69.00 156 ASN A C 1
ATOM 1131 O O . ASN A 1 156 ? 16.262 3.207 -4.001 1.00 69.00 156 ASN A O 1
ATOM 1135 N N . SER A 1 157 ? 18.159 4.074 -3.247 1.00 59.88 157 SER A N 1
ATOM 1136 C CA . SER A 1 157 ? 18.182 3.251 -2.022 1.00 59.88 157 SER A CA 1
ATOM 1137 C C . SER A 1 157 ? 17.336 3.852 -0.898 1.00 59.88 157 SER A C 1
ATOM 1139 O O . SER A 1 157 ? 17.825 4.067 0.211 1.00 59.88 157 SER A O 1
ATOM 1141 N N . VAL A 1 158 ? 16.079 4.196 -1.166 1.00 63.06 158 VAL A N 1
ATOM 1142 C CA . VAL A 1 158 ? 15.232 4.861 -0.160 1.00 63.06 158 VAL A CA 1
ATOM 1143 C C . VAL A 1 158 ? 13.780 4.509 -0.363 1.00 63.06 158 VAL A C 1
ATOM 1145 O O . VAL A 1 158 ? 13.145 5.097 -1.215 1.00 63.06 158 VAL A O 1
ATOM 1148 N N . ASN A 1 159 ? 13.306 3.480 0.328 1.00 61.56 159 ASN A N 1
ATOM 1149 C CA . ASN A 1 159 ? 11.922 3.250 0.753 1.00 61.56 159 ASN A CA 1
ATOM 1150 C C . ASN A 1 159 ? 11.882 1.840 1.318 1.00 61.56 159 ASN A C 1
ATOM 1152 O O . ASN A 1 159 ? 12.476 0.933 0.740 1.00 61.56 159 ASN A O 1
ATOM 1156 N N . VAL A 1 160 ? 11.226 1.669 2.461 1.00 72.19 160 VAL A N 1
ATOM 1157 C CA . VAL A 1 160 ? 11.126 0.388 3.162 1.00 72.19 160 VAL A CA 1
ATOM 1158 C C . VAL A 1 160 ? 9.664 -0.023 3.147 1.00 72.19 160 VAL A C 1
ATOM 1160 O O . VAL A 1 160 ? 8.816 0.729 3.628 1.00 72.19 160 VAL A O 1
ATOM 1163 N N . LEU A 1 161 ? 9.381 -1.218 2.628 1.00 75.94 161 LEU A N 1
ATOM 1164 C CA . LEU A 1 161 ? 8.150 -1.919 2.974 1.00 75.94 161 LEU A CA 1
ATOM 1165 C C . LEU A 1 161 ? 8.391 -2.541 4.341 1.00 75.94 161 LEU A C 1
ATOM 1167 O O . LEU A 1 161 ? 9.199 -3.461 4.461 1.00 75.94 161 LEU A O 1
ATOM 1171 N N . LYS A 1 162 ? 7.744 -2.013 5.380 1.00 79.06 162 LYS A N 1
ATOM 1172 C CA . LYS A 1 162 ? 7.881 -2.534 6.739 1.00 79.06 162 LYS A CA 1
ATOM 1173 C C . LYS A 1 162 ? 6.545 -3.053 7.227 1.00 79.06 162 LYS A C 1
ATOM 1175 O O . LYS A 1 162 ? 5.617 -2.286 7.453 1.00 79.06 162 LYS A O 1
ATOM 1180 N N . VAL A 1 163 ? 6.472 -4.351 7.467 1.00 73.06 163 VAL A N 1
ATOM 1181 C CA . VAL A 1 163 ? 5.330 -4.963 8.147 1.00 73.06 163 VAL A CA 1
ATOM 1182 C C . VAL A 1 163 ? 5.840 -5.529 9.457 1.00 73.06 163 VAL A C 1
ATOM 1184 O O . VAL A 1 163 ? 6.816 -6.279 9.495 1.00 73.06 163 VAL A O 1
ATOM 1187 N N . SER A 1 164 ? 5.266 -5.096 10.574 1.00 70.25 164 SER A N 1
ATOM 1188 C CA . SER A 1 164 ? 5.687 -5.539 11.900 1.00 70.25 164 SER A CA 1
ATOM 1189 C C . SER A 1 164 ? 4.505 -5.697 12.847 1.00 70.25 164 SER A C 1
ATOM 1191 O O . SER A 1 164 ? 3.751 -4.746 13.019 1.00 70.25 164 SER A O 1
ATOM 1193 N N . GLY A 1 165 ? 4.367 -6.861 13.490 1.00 63.69 165 GLY A N 1
ATOM 1194 C CA . GLY A 1 165 ? 3.381 -7.080 14.557 1.00 63.69 165 GLY A CA 1
ATOM 1195 C C . GLY A 1 165 ? 3.072 -8.526 14.883 1.00 63.69 165 GLY A C 1
ATOM 1196 O O . GLY A 1 165 ? 3.772 -9.394 14.387 1.00 63.69 165 GLY A O 1
ATOM 1197 N N . THR A 1 166 ? 2.088 -8.774 15.758 1.00 65.69 166 THR A N 1
ATOM 1198 C CA . THR A 1 166 ? 1.788 -10.086 16.386 1.00 65.69 166 THR A CA 1
ATOM 1199 C C . THR A 1 166 ? 0.537 -10.802 15.855 1.00 65.69 166 THR A C 1
ATOM 1201 O O . THR A 1 166 ? 0.243 -11.901 16.316 1.00 65.69 166 THR A O 1
ATOM 1204 N N . GLY A 1 167 ? -0.225 -10.220 14.921 1.00 63.88 167 GLY A N 1
ATOM 1205 C CA . GLY A 1 167 ? -1.424 -10.865 14.363 1.00 63.88 167 GLY A CA 1
ATOM 1206 C C . GLY A 1 167 ? -1.240 -11.465 12.975 1.00 63.88 167 GLY A C 1
ATOM 1207 O O . GLY A 1 167 ? -0.127 -11.762 12.541 1.00 63.88 167 GLY A O 1
ATOM 1208 N N . THR A 1 168 ? -2.366 -11.689 12.296 1.00 71.00 168 THR A N 1
ATOM 1209 C CA . THR A 1 168 ? -2.403 -12.392 11.006 1.00 71.00 168 THR A CA 1
ATOM 1210 C C . THR A 1 168 ? -2.292 -11.401 9.859 1.00 71.00 168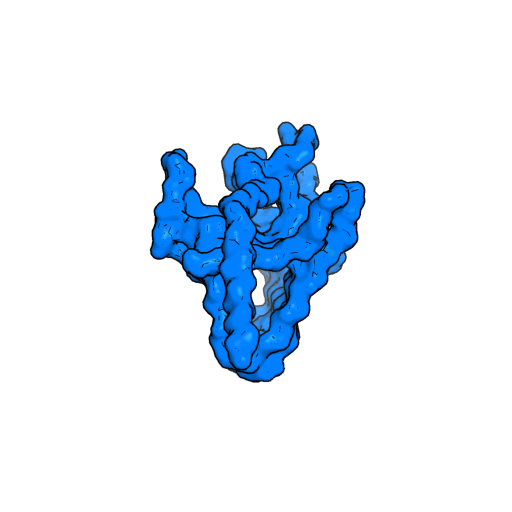 THR A C 1
ATOM 1212 O O . THR A 1 168 ? -2.939 -10.354 9.868 1.00 71.00 168 THR A O 1
ATOM 1215 N N . TRP A 1 169 ? -1.500 -11.734 8.851 1.00 71.94 169 TRP A N 1
ATOM 1216 C CA . TRP A 1 169 ? -1.433 -10.974 7.610 1.00 71.94 169 TRP A CA 1
ATOM 1217 C C . TRP A 1 169 ? -1.621 -11.911 6.427 1.00 71.94 169 TRP A C 1
ATOM 1219 O O . TRP A 1 169 ? -1.066 -13.005 6.386 1.00 71.94 169 TRP A O 1
ATOM 1229 N N . THR A 1 170 ? -2.462 -11.489 5.493 1.00 74.38 170 THR A N 1
ATOM 1230 C CA . THR A 1 170 ? -2.836 -12.215 4.287 1.00 74.38 170 THR A CA 1
ATOM 1231 C C . THR A 1 170 ? -2.776 -11.242 3.123 1.00 74.38 170 THR A C 1
ATOM 1233 O O . THR A 1 170 ? -3.549 -10.295 3.056 1.00 74.38 170 THR A O 1
ATOM 1236 N N . ILE A 1 171 ? -1.823 -11.437 2.227 1.00 74.06 171 ILE A N 1
ATOM 1237 C CA . ILE A 1 171 ? -1.707 -10.652 1.001 1.00 74.06 171 ILE A CA 1
ATOM 1238 C C . ILE A 1 171 ? -1.854 -11.638 -0.145 1.00 74.06 171 ILE A C 1
ATOM 1240 O O . ILE A 1 171 ? -1.034 -12.534 -0.295 1.00 74.06 171 ILE A O 1
ATOM 1244 N N . GLU A 1 172 ? -2.911 -11.506 -0.921 1.00 73.81 172 GLU A N 1
ATOM 1245 C CA . GLU A 1 172 ? -3.164 -12.239 -2.149 1.00 73.81 172 GLU A CA 1
ATOM 1246 C C . GLU A 1 172 ? -2.846 -11.295 -3.312 1.00 73.81 172 GLU A C 1
ATOM 1248 O O . GLU A 1 172 ? -3.394 -10.199 -3.413 1.00 73.81 172 GLU A O 1
ATOM 1253 N N . GLY A 1 173 ? -1.880 -11.691 -4.137 1.00 72.69 173 GLY A N 1
ATOM 1254 C CA . GLY A 1 173 ? -1.209 -10.834 -5.107 1.00 72.69 173 GLY A CA 1
ATOM 1255 C C . GLY A 1 173 ? 0.282 -10.660 -4.817 1.00 72.69 173 GLY A C 1
ATOM 1256 O O . GLY A 1 173 ? 0.808 -11.038 -3.768 1.00 72.69 173 GLY A O 1
ATOM 1257 N N . THR A 1 174 ? 0.986 -10.106 -5.796 1.00 80.06 174 THR A N 1
ATOM 1258 C CA . THR A 1 174 ? 2.435 -9.911 -5.762 1.00 80.06 174 THR A CA 1
ATOM 1259 C C . THR A 1 174 ? 2.802 -8.665 -4.967 1.00 80.06 174 THR A C 1
ATOM 1261 O O . THR A 1 174 ? 2.179 -7.612 -5.110 1.00 80.06 174 THR A O 1
ATOM 1264 N N . ILE A 1 175 ? 3.851 -8.769 -4.152 1.00 84.94 175 ILE A N 1
ATOM 1265 C CA . ILE A 1 175 ? 4.568 -7.610 -3.620 1.00 84.94 175 ILE A CA 1
ATOM 1266 C C . ILE A 1 175 ? 5.757 -7.351 -4.548 1.00 84.94 175 ILE A C 1
ATOM 1268 O O . ILE A 1 175 ? 6.673 -8.173 -4.627 1.00 84.94 175 ILE A O 1
ATOM 1272 N N . TYR A 1 176 ? 5.737 -6.215 -5.241 1.00 85.62 176 TYR A N 1
ATOM 1273 C CA . TYR A 1 176 ? 6.737 -5.815 -6.227 1.00 85.62 176 TYR A CA 1
ATOM 1274 C C . TYR A 1 176 ? 7.504 -4.574 -5.750 1.00 85.62 176 TYR A C 1
ATOM 1276 O O . TYR A 1 176 ? 6.969 -3.474 -5.672 1.00 85.62 176 TYR A O 1
ATOM 1284 N N . ALA A 1 177 ? 8.767 -4.741 -5.377 1.00 86.00 177 ALA A N 1
ATOM 1285 C CA . ALA A 1 177 ? 9.625 -3.685 -4.843 1.00 86.00 177 ALA A CA 1
ATOM 1286 C C . ALA A 1 177 ? 11.096 -3.897 -5.267 1.00 86.00 177 ALA A C 1
ATOM 1288 O O . ALA A 1 177 ? 11.982 -3.992 -4.410 1.00 86.00 177 ALA A O 1
ATOM 1289 N N . PRO A 1 178 ? 11.389 -3.979 -6.580 1.00 80.88 178 PRO A N 1
ATOM 1290 C CA . PRO A 1 178 ? 12.667 -4.475 -7.112 1.00 80.88 178 PRO A CA 1
ATOM 1291 C C . PRO A 1 178 ? 13.895 -3.650 -6.691 1.00 80.88 178 PRO A C 1
ATOM 1293 O O . PRO A 1 178 ? 15.010 -4.158 -6.701 1.00 80.88 178 PRO A O 1
ATOM 1296 N N . CYS A 1 179 ? 13.695 -2.395 -6.281 1.00 80.12 179 CYS A N 1
ATOM 1297 C CA . CYS A 1 179 ? 14.744 -1.472 -5.836 1.00 80.12 179 CYS A CA 1
ATOM 1298 C C . CYS A 1 179 ? 14.723 -1.205 -4.317 1.00 80.12 179 CYS A C 1
ATOM 1300 O O . CYS A 1 179 ? 15.347 -0.258 -3.842 1.00 80.12 179 CYS A O 1
ATOM 1302 N N . THR A 1 180 ? 13.976 -1.993 -3.540 1.00 78.06 180 THR A N 1
ATOM 1303 C CA . THR A 1 180 ? 13.679 -1.697 -2.133 1.00 78.06 180 THR A CA 1
ATOM 1304 C C . THR A 1 180 ? 13.935 -2.900 -1.223 1.00 78.06 180 THR A C 1
ATOM 1306 O O . THR A 1 180 ? 13.735 -4.053 -1.603 1.00 78.06 180 THR A O 1
ATOM 1309 N N . SER A 1 181 ? 14.371 -2.612 0.010 1.00 78.62 181 SER A N 1
ATOM 1310 C CA . SER A 1 181 ? 14.449 -3.591 1.101 1.00 78.62 181 SER A CA 1
ATOM 1311 C C . SER A 1 181 ? 13.065 -3.801 1.718 1.00 78.62 181 SER A C 1
ATOM 1313 O O . SER A 1 181 ? 12.428 -2.858 2.201 1.00 78.62 181 SER A O 1
ATOM 1315 N N . ILE A 1 182 ? 12.606 -5.047 1.710 1.00 79.38 182 ILE A N 1
ATOM 1316 C CA . ILE A 1 182 ? 11.349 -5.492 2.299 1.00 79.38 182 ILE A CA 1
ATOM 1317 C C . ILE A 1 182 ? 11.648 -6.091 3.672 1.00 79.38 182 ILE A C 1
ATOM 1319 O O . ILE A 1 182 ? 12.467 -6.999 3.794 1.00 79.38 182 ILE A O 1
ATOM 1323 N N . GLN A 1 183 ? 10.984 -5.600 4.714 1.00 81.94 183 GLN A N 1
ATOM 1324 C CA . GLN A 1 183 ? 11.208 -6.021 6.094 1.00 81.94 183 GLN A CA 1
ATOM 1325 C C . GLN A 1 183 ? 9.920 -6.540 6.722 1.00 81.94 183 GLN A C 1
ATOM 1327 O O . GLN A 1 183 ? 8.972 -5.786 6.958 1.00 81.94 183 GLN A O 1
ATOM 1332 N N . PHE A 1 184 ? 9.930 -7.820 7.072 1.00 77.25 184 PHE A N 1
ATOM 1333 C CA . PHE A 1 184 ? 8.901 -8.452 7.881 1.00 77.25 184 PHE A CA 1
ATOM 1334 C C . PHE A 1 184 ? 9.467 -8.721 9.276 1.00 77.25 184 PHE A C 1
ATOM 1336 O O . PHE A 1 184 ? 10.428 -9.476 9.416 1.00 77.25 184 PHE A O 1
ATOM 1343 N N . ASN A 1 185 ? 8.874 -8.118 10.312 1.00 74.94 185 ASN A N 1
ATOM 1344 C CA . ASN A 1 185 ? 9.286 -8.310 11.707 1.00 74.94 185 ASN A CA 1
ATOM 1345 C C . ASN A 1 185 ? 8.108 -8.840 12.544 1.00 74.94 185 ASN A C 1
ATOM 1347 O O . ASN A 1 185 ? 7.206 -8.086 12.904 1.00 74.94 185 ASN A O 1
ATOM 1351 N N . GLY A 1 186 ? 8.088 -10.131 12.866 1.00 63.62 186 GLY A N 1
ATOM 1352 C CA . GLY A 1 186 ? 6.975 -10.775 13.573 1.00 63.62 186 GLY A CA 1
ATOM 1353 C C . GLY A 1 186 ? 7.375 -11.360 14.920 1.00 63.62 186 GLY A C 1
ATOM 1354 O O . GLY A 1 186 ? 8.523 -11.728 15.146 1.00 63.62 186 GLY A O 1
ATOM 1355 N N . ASN A 1 187 ? 6.413 -11.482 15.830 1.00 62.19 187 ASN A N 1
ATOM 1356 C CA . ASN A 1 187 ? 6.577 -12.215 17.083 1.00 62.19 187 ASN A CA 1
ATOM 1357 C C . ASN A 1 187 ? 5.358 -13.132 17.267 1.00 62.19 187 ASN A C 1
ATOM 1359 O O . ASN A 1 187 ? 4.375 -12.726 17.881 1.00 62.19 187 ASN A O 1
ATOM 1363 N N . LYS A 1 188 ? 5.442 -14.348 16.701 1.00 53.72 188 LYS A N 1
ATOM 1364 C CA . LYS A 1 188 ? 4.372 -15.365 16.582 1.00 53.72 188 LYS A CA 1
ATOM 1365 C C . LYS A 1 188 ? 3.258 -14.986 15.603 1.00 53.72 188 LYS A C 1
ATOM 1367 O O . LYS A 1 188 ? 2.077 -15.139 15.900 1.00 53.72 188 LYS A O 1
ATOM 1372 N N . SER A 1 189 ? 3.649 -14.499 14.434 1.00 59.16 189 SER A N 1
ATOM 1373 C CA . SER A 1 189 ? 2.724 -13.950 13.441 1.00 59.16 189 SER A CA 1
ATOM 1374 C C . SER A 1 189 ? 2.589 -14.911 12.269 1.00 59.16 189 SER A C 1
ATOM 1376 O O . SER A 1 189 ? 3.596 -15.298 11.671 1.00 59.16 189 SER A O 1
ATOM 1378 N N . ALA A 1 190 ? 1.353 -15.271 11.924 1.00 55.97 190 ALA A N 1
ATOM 1379 C CA . ALA A 1 190 ? 1.063 -16.041 10.723 1.00 55.97 190 ALA A CA 1
ATOM 1380 C C . ALA A 1 190 ? 0.995 -15.097 9.519 1.00 55.97 190 ALA A C 1
ATOM 1382 O O . ALA A 1 190 ? 0.208 -14.147 9.498 1.00 55.97 190 ALA A O 1
ATOM 1383 N N . ALA A 1 191 ? 1.842 -15.374 8.538 1.00 61.56 191 ALA A N 1
ATOM 1384 C CA . ALA A 1 191 ? 2.012 -14.613 7.322 1.00 61.56 191 ALA A CA 1
ATOM 1385 C C . ALA A 1 191 ? 1.601 -15.461 6.123 1.00 61.56 191 ALA A C 1
ATOM 1387 O O . ALA A 1 191 ? 2.301 -16.399 5.750 1.00 61.56 191 ALA A O 1
ATOM 1388 N N . ALA A 1 192 ? 0.483 -15.143 5.493 1.00 62.66 192 ALA A N 1
ATOM 1389 C CA . ALA A 1 192 ? 0.106 -15.741 4.224 1.00 62.66 192 ALA A CA 1
ATOM 1390 C C . ALA A 1 192 ? 0.374 -14.735 3.103 1.00 62.66 192 ALA A C 1
ATOM 1392 O O . ALA A 1 192 ? -0.205 -13.653 3.079 1.00 62.66 192 ALA A O 1
ATOM 1393 N N . LEU A 1 193 ? 1.248 -15.099 2.173 1.00 67.19 193 LEU A N 1
ATOM 1394 C CA . LEU A 1 193 ? 1.406 -14.406 0.902 1.00 67.19 193 LEU A CA 1
ATOM 1395 C C . LEU A 1 193 ? 0.941 -15.358 -0.201 1.00 67.19 193 LEU A C 1
ATOM 1397 O O . LEU A 1 193 ? 1.588 -16.361 -0.474 1.00 67.19 193 LEU A O 1
ATOM 1401 N N . SER A 1 194 ? -0.176 -15.076 -0.845 1.00 64.50 194 SER A N 1
ATOM 1402 C CA . SER A 1 194 ? -0.643 -15.828 -2.007 1.00 64.50 194 SER A CA 1
ATOM 1403 C C . SER A 1 194 ? -0.250 -15.075 -3.278 1.00 64.50 194 SER A C 1
ATOM 1405 O O . SER A 1 194 ? -1.067 -14.380 -3.870 1.00 64.50 194 SER A O 1
ATOM 1407 N N . GLY A 1 195 ? 1.026 -15.145 -3.661 1.00 67.50 195 GLY A N 1
ATOM 1408 C CA . GLY A 1 195 ? 1.588 -14.407 -4.795 1.00 67.50 195 GLY A CA 1
ATOM 1409 C C . GLY A 1 195 ? 3.116 -14.451 -4.821 1.00 67.50 195 GLY A C 1
ATOM 1410 O O . GLY A 1 195 ? 3.734 -15.232 -4.094 1.00 67.50 195 GLY A O 1
ATOM 1411 N N . MET A 1 196 ? 3.734 -13.620 -5.664 1.00 74.75 196 MET A N 1
ATOM 1412 C CA . MET A 1 196 ? 5.193 -13.475 -5.710 1.00 74.75 196 MET A CA 1
ATOM 1413 C C . MET A 1 196 ? 5.681 -12.406 -4.718 1.00 74.75 196 MET A C 1
ATOM 1415 O O . MET A 1 196 ? 4.962 -11.470 -4.369 1.00 74.75 196 MET A O 1
ATOM 1419 N N . LEU A 1 197 ? 6.932 -12.532 -4.277 1.00 78.31 197 LEU A N 1
ATOM 1420 C CA . LEU A 1 197 ? 7.656 -11.497 -3.541 1.00 78.31 197 LEU A CA 1
ATOM 1421 C C . LEU A 1 197 ? 8.907 -11.149 -4.341 1.00 78.31 197 LEU A C 1
ATOM 1423 O O . LEU A 1 197 ? 9.772 -12.005 -4.514 1.00 78.31 197 LEU A O 1
ATOM 1427 N N . ILE A 1 198 ? 8.990 -9.919 -4.840 1.00 80.25 198 ILE A N 1
ATOM 1428 C CA . ILE A 1 198 ? 10.119 -9.434 -5.638 1.00 80.25 198 ILE A CA 1
ATOM 1429 C C . ILE A 1 198 ? 10.655 -8.189 -4.941 1.00 80.25 198 ILE A C 1
ATOM 1431 O O . ILE A 1 198 ? 9.995 -7.156 -4.912 1.00 80.25 198 ILE A O 1
ATOM 1435 N N . GLY A 1 199 ? 11.838 -8.295 -4.345 1.00 78.00 199 GLY A N 1
ATOM 1436 C CA . GLY A 1 199 ? 12.497 -7.206 -3.631 1.00 78.00 199 GLY A CA 1
ATOM 1437 C C . GLY A 1 199 ? 13.995 -7.207 -3.898 1.00 78.00 199 GLY A C 1
ATOM 1438 O O . GLY A 1 199 ? 14.548 -8.258 -4.211 1.00 78.00 199 GLY A O 1
ATOM 1439 N N . TYR A 1 200 ? 14.655 -6.057 -3.738 1.00 77.00 200 TYR A N 1
ATOM 1440 C CA . TYR A 1 200 ? 16.124 -6.010 -3.779 1.00 77.00 200 TYR A CA 1
ATOM 1441 C C . TYR A 1 200 ? 16.717 -6.848 -2.639 1.00 77.00 200 TYR A C 1
ATOM 1443 O O . TYR A 1 200 ? 17.627 -7.647 -2.833 1.00 77.00 200 TYR A O 1
ATOM 1451 N N . GLU A 1 201 ? 16.142 -6.688 -1.446 1.00 76.50 201 GLU A N 1
ATOM 1452 C CA . GLU A 1 201 ? 16.505 -7.427 -0.243 1.00 76.50 201 GLU A CA 1
ATOM 1453 C C . GLU A 1 201 ? 15.228 -7.803 0.516 1.00 76.50 201 GLU A C 1
ATOM 1455 O O . GLU A 1 201 ? 14.332 -6.971 0.666 1.00 76.50 201 GLU A O 1
ATOM 1460 N N . VAL A 1 202 ? 15.150 -9.029 1.040 1.00 75.94 202 VAL A N 1
ATOM 1461 C CA . VAL A 1 202 ? 14.049 -9.474 1.909 1.00 75.94 202 VAL A CA 1
ATOM 1462 C C . VAL A 1 202 ? 14.599 -9.862 3.279 1.00 75.94 202 VAL A C 1
ATOM 1464 O O . VAL A 1 202 ? 15.359 -10.819 3.417 1.00 75.94 202 VAL A O 1
ATOM 1467 N N . LYS A 1 203 ? 14.186 -9.134 4.317 1.00 76.62 203 LYS A N 1
ATOM 1468 C CA . LYS A 1 203 ? 14.550 -9.376 5.716 1.00 76.62 203 LYS A CA 1
ATOM 1469 C C . LYS A 1 203 ? 13.363 -9.954 6.477 1.00 76.62 203 LYS A C 1
ATOM 1471 O O . LYS A 1 203 ? 12.330 -9.302 6.607 1.00 76.62 203 LYS A O 1
ATOM 1476 N N . LEU A 1 204 ? 13.545 -11.152 7.025 1.00 74.00 204 LEU A N 1
ATOM 1477 C CA . LEU A 1 204 ? 12.609 -11.798 7.946 1.00 74.00 204 LEU A CA 1
ATOM 1478 C C . LEU A 1 204 ? 13.217 -11.768 9.353 1.00 74.00 204 LEU A C 1
ATOM 1480 O O . LEU A 1 204 ? 14.318 -12.279 9.553 1.00 74.00 204 LEU A O 1
ATOM 1484 N N . GLN A 1 205 ? 12.534 -11.155 10.319 1.00 73.56 205 GLN A N 1
ATOM 1485 C CA . GLN A 1 205 ? 13.011 -11.044 11.701 1.00 73.56 205 GLN A CA 1
ATOM 1486 C C . GLN A 1 205 ? 11.948 -11.507 12.704 1.00 73.56 205 GLN A C 1
ATOM 1488 O O . GLN A 1 205 ? 10.766 -11.187 12.578 1.00 73.56 205 GLN A O 1
ATOM 1493 N N . GLY A 1 206 ? 12.394 -12.228 13.736 1.00 68.06 206 GLY A N 1
ATOM 1494 C CA . GLY A 1 206 ? 11.542 -12.793 14.784 1.00 68.06 206 GLY A CA 1
ATOM 1495 C C . GLY A 1 206 ? 10.847 -14.100 14.376 1.00 68.06 206 GLY A C 1
ATOM 1496 O O . GLY A 1 206 ? 11.348 -14.833 13.527 1.00 68.06 206 GLY A O 1
ATOM 1497 N N . SER A 1 207 ? 9.726 -14.435 15.021 1.00 65.88 207 SER A N 1
ATOM 1498 C CA . SER A 1 207 ? 8.968 -15.669 14.753 1.00 65.88 207 SER A CA 1
ATOM 1499 C C . SER A 1 207 ? 7.845 -15.391 13.753 1.00 65.88 207 SER A C 1
ATOM 1501 O O . SER A 1 207 ? 6.774 -14.920 14.148 1.00 65.88 207 SER A O 1
ATOM 1503 N N . ILE A 1 208 ? 8.112 -15.659 12.473 1.00 64.44 208 ILE A N 1
ATOM 1504 C CA . ILE A 1 208 ? 7.183 -15.486 11.349 1.00 64.44 208 ILE A CA 1
ATOM 1505 C C . ILE A 1 208 ? 6.980 -16.837 10.663 1.00 64.44 208 ILE A C 1
ATOM 1507 O O . ILE A 1 208 ? 7.956 -17.444 10.224 1.00 64.44 208 ILE A O 1
ATOM 1511 N N . ASP A 1 209 ? 5.725 -17.246 10.493 1.00 63.91 209 ASP A N 1
ATOM 1512 C CA . ASP A 1 209 ? 5.360 -18.366 9.623 1.00 63.91 209 ASP A CA 1
ATOM 1513 C C . ASP A 1 209 ? 4.946 -17.819 8.255 1.00 63.91 209 ASP A C 1
ATOM 1515 O O . ASP A 1 209 ? 3.797 -17.418 8.083 1.00 63.91 209 ASP A O 1
ATOM 1519 N N . LEU A 1 210 ? 5.881 -17.764 7.296 1.00 64.94 210 LEU A N 1
ATOM 1520 C CA . LEU A 1 210 ? 5.628 -17.296 5.928 1.00 64.94 210 LEU A CA 1
ATOM 1521 C C . LEU A 1 210 ? 5.180 -18.443 5.021 1.00 64.94 210 LEU A C 1
ATOM 1523 O O . LEU A 1 210 ? 5.986 -19.263 4.582 1.00 64.94 210 LEU A O 1
ATOM 1527 N N . LYS A 1 211 ? 3.886 -18.473 4.705 1.00 66.56 211 LYS A N 1
ATOM 1528 C CA . LYS A 1 211 ? 3.303 -19.364 3.704 1.00 66.56 211 LYS A CA 1
ATOM 1529 C C . LYS A 1 211 ? 3.186 -18.622 2.381 1.00 66.56 211 LYS A C 1
ATOM 1531 O O . LYS A 1 211 ? 2.343 -17.737 2.257 1.00 66.56 211 LYS A O 1
ATOM 1536 N N . ILE A 1 212 ? 3.991 -19.021 1.396 1.00 63.41 212 ILE A N 1
ATOM 1537 C CA . ILE A 1 212 ? 3.874 -18.507 0.031 1.00 63.41 212 ILE A CA 1
ATOM 1538 C C . ILE A 1 212 ? 3.072 -19.492 -0.815 1.00 63.41 212 ILE A C 1
ATOM 1540 O O . ILE A 1 212 ? 3.494 -20.632 -1.008 1.00 63.41 212 ILE A O 1
ATOM 1544 N N . THR A 1 213 ? 1.906 -19.062 -1.292 1.00 60.62 213 THR A N 1
ATOM 1545 C CA . THR A 1 213 ? 1.058 -19.844 -2.199 1.00 60.62 213 THR A CA 1
ATOM 1546 C C . THR A 1 213 ? 1.130 -19.212 -3.574 1.00 60.62 213 THR A C 1
ATOM 1548 O O . THR A 1 213 ? 0.522 -18.179 -3.830 1.00 60.62 213 THR A O 1
ATOM 1551 N N . VAL A 1 214 ? 1.896 -19.818 -4.467 1.00 53.78 214 VAL A N 1
ATOM 1552 C CA . VAL A 1 214 ? 1.968 -19.345 -5.845 1.00 53.78 214 VAL A CA 1
ATOM 1553 C C . VAL A 1 214 ? 0.827 -20.006 -6.628 1.00 53.78 214 VAL A C 1
ATOM 1555 O O . VAL A 1 214 ? 0.644 -21.223 -6.498 1.00 53.78 214 VAL A O 1
ATOM 1558 N N . PRO A 1 215 ? 0.034 -19.247 -7.403 1.00 47.06 215 PRO A N 1
ATOM 1559 C CA . PRO A 1 215 ? -1.044 -19.823 -8.193 1.00 47.06 215 PRO A CA 1
ATOM 1560 C C . PRO A 1 215 ? -0.504 -20.866 -9.186 1.00 47.06 215 PRO A C 1
ATOM 1562 O O . PRO A 1 215 ? 0.628 -20.739 -9.662 1.00 47.06 215 PRO A O 1
ATOM 1565 N N . PRO A 1 216 ? -1.291 -21.908 -9.507 1.00 41.53 216 PRO A N 1
ATOM 1566 C CA . PRO A 1 216 ? -0.917 -22.862 -10.539 1.00 41.53 216 PRO A CA 1
ATOM 1567 C C . PRO A 1 216 ? -0.763 -22.108 -11.860 1.00 41.53 216 PRO A C 1
ATOM 1569 O O . PRO A 1 216 ? -1.697 -21.466 -12.338 1.00 41.53 216 PRO A O 1
ATOM 1572 N N . SER A 1 217 ? 0.428 -22.155 -12.438 1.00 42.75 217 SER A N 1
ATOM 1573 C CA . SER A 1 217 ? 0.692 -21.533 -13.723 1.00 42.75 217 SER A CA 1
ATOM 1574 C C . SER A 1 217 ? 0.030 -22.363 -14.832 1.00 42.75 217 SER A C 1
ATOM 1576 O O . SER A 1 217 ? 0.220 -23.576 -14.927 1.00 42.75 217 SER A O 1
ATOM 1578 N N . THR A 1 218 ? -0.762 -21.720 -15.688 1.00 42.28 218 THR A N 1
ATOM 1579 C CA . THR A 1 218 ? -1.194 -22.315 -16.966 1.00 42.28 218 THR A CA 1
ATOM 1580 C C . THR A 1 218 ? -0.041 -22.354 -17.973 1.00 42.28 218 THR A C 1
ATOM 1582 O O . THR A 1 218 ? -0.023 -23.202 -18.862 1.00 42.28 218 THR A O 1
ATOM 1585 N N . GLU A 1 219 ? 0.962 -21.488 -17.797 1.00 42.47 219 GLU A N 1
ATOM 1586 C CA . GLU A 1 219 ? 2.281 -21.630 -18.410 1.00 42.47 219 GLU A CA 1
ATOM 1587 C C . GLU A 1 219 ? 3.127 -22.642 -17.638 1.00 42.47 219 GLU A C 1
ATOM 1589 O O . GLU A 1 219 ? 3.070 -22.724 -16.422 1.00 42.47 219 GLU A O 1
ATOM 1594 N N . GLN A 1 220 ? 3.973 -23.397 -18.319 1.00 32.69 220 GLN A N 1
ATOM 1595 C CA . GLN A 1 220 ? 4.837 -24.440 -17.761 1.00 32.69 220 GLN A CA 1
ATOM 1596 C C . GLN A 1 220 ? 6.010 -23.893 -16.902 1.00 32.69 220 GLN A C 1
ATOM 1598 O O . GLN A 1 220 ? 7.147 -24.333 -17.052 1.00 32.69 220 GLN A O 1
ATOM 1603 N N . LYS A 1 221 ? 5.788 -22.904 -16.028 1.00 35.62 221 LYS A N 1
ATOM 1604 C CA . LYS A 1 221 ? 6.820 -22.326 -15.154 1.00 35.62 221 LYS A CA 1
ATOM 1605 C C . LYS A 1 221 ? 6.538 -22.700 -13.701 1.00 35.62 221 LYS A C 1
ATOM 1607 O O . LYS A 1 221 ? 5.458 -22.398 -13.211 1.00 35.62 221 LYS A O 1
ATOM 1612 N N . PRO A 1 222 ? 7.474 -23.352 -12.994 1.00 33.09 222 PRO A N 1
ATOM 1613 C CA . PRO A 1 222 ? 7.234 -23.740 -11.617 1.00 33.09 222 PRO A CA 1
ATOM 1614 C C . PRO A 1 222 ? 6.924 -22.507 -10.757 1.00 33.09 222 PRO A C 1
ATOM 1616 O O . PRO A 1 222 ? 7.494 -21.437 -10.988 1.00 33.09 222 PRO A O 1
ATOM 1619 N N . PRO A 1 223 ? 6.049 -22.647 -9.753 1.00 35.78 223 PRO A N 1
ATOM 1620 C CA . PRO A 1 223 ? 5.844 -21.609 -8.763 1.00 35.78 223 PRO A CA 1
ATOM 1621 C C . PRO A 1 223 ? 7.163 -21.291 -8.046 1.00 35.78 223 PRO A C 1
ATOM 1623 O O . PRO A 1 223 ? 7.748 -22.176 -7.422 1.00 35.78 223 PRO A O 1
ATOM 1626 N N . MET A 1 224 ? 7.658 -20.055 -8.147 1.00 43.59 224 MET A N 1
ATOM 1627 C CA . MET A 1 224 ? 8.972 -19.672 -7.617 1.00 43.59 224 MET A CA 1
ATOM 1628 C C . MET A 1 224 ? 8.869 -18.556 -6.576 1.00 43.59 224 MET A C 1
ATOM 1630 O O . MET A 1 224 ? 8.239 -17.525 -6.794 1.00 43.59 224 MET A O 1
ATOM 1634 N N . VAL A 1 225 ? 9.532 -18.777 -5.440 1.00 41.22 225 VAL A N 1
ATOM 1635 C CA . VAL A 1 225 ? 9.806 -17.767 -4.415 1.00 41.22 225 VAL A CA 1
ATOM 1636 C C . VAL A 1 225 ? 11.231 -17.277 -4.630 1.00 41.22 225 VAL A C 1
ATOM 1638 O O . VAL A 1 225 ? 12.168 -18.072 -4.544 1.00 41.22 225 VAL A O 1
ATOM 1641 N N . TYR A 1 226 ? 11.407 -15.982 -4.886 1.00 50.03 226 TYR A N 1
ATOM 1642 C CA . TYR A 1 226 ? 12.725 -15.387 -5.085 1.00 50.03 226 TYR A CA 1
ATOM 1643 C C . TYR A 1 226 ? 13.175 -14.680 -3.810 1.00 50.03 226 TYR A C 1
ATOM 1645 O O . TYR A 1 226 ? 12.604 -13.677 -3.395 1.00 50.03 226 TYR A O 1
ATOM 1653 N N . LEU A 1 227 ? 14.209 -15.225 -3.177 1.00 41.91 227 LEU A N 1
ATOM 1654 C CA . LEU A 1 227 ? 14.935 -14.567 -2.097 1.00 41.91 227 LEU A CA 1
ATOM 1655 C C . LEU A 1 227 ? 16.318 -14.230 -2.649 1.00 41.91 227 LEU A C 1
ATOM 1657 O O . LEU A 1 227 ? 17.201 -15.087 -2.683 1.00 41.91 227 LEU A O 1
ATOM 1661 N N . THR A 1 228 ? 16.489 -13.015 -3.163 1.00 36.31 228 THR A N 1
ATOM 1662 C CA . THR A 1 228 ? 17.801 -12.524 -3.594 1.00 36.31 228 THR A CA 1
ATOM 1663 C C . THR A 1 228 ? 18.545 -11.913 -2.408 1.00 36.31 228 THR A C 1
ATOM 1665 O O . THR A 1 228 ? 17.934 -11.368 -1.486 1.00 36.31 228 THR A O 1
ATOM 1668 N N . LYS A 1 229 ? 19.865 -12.104 -2.406 1.00 30.98 229 LYS A N 1
ATOM 1669 C CA . LYS A 1 229 ? 20.796 -11.716 -1.342 1.00 30.98 229 LYS A CA 1
ATOM 1670 C C . LYS A 1 229 ? 21.432 -10.366 -1.637 1.00 30.98 229 LYS A C 1
ATOM 1672 O O . LYS A 1 229 ? 21.825 -10.183 -2.809 1.00 30.98 229 LYS A O 1
#

Radius of gyration: 17.62 Å; chains: 1; bounding box: 47×54×42 Å

Secondary structure (DSSP, 8-state):
--------PPPPP-TTTTPPPTTTTTTT-SSPPPPEEETTTTEEEE-SEEEETTTHHHHTTTTTT-SEEEEPSEEEEEES--B---SS-EEEE-SS-EEEEEETT--BEEE-TT--EEEE-------S--S--STT--GGGEEEEE--B-TTSPBPS--EEEEEESSEEEEESEEEEEEEEEEEEEEEEEEEEES-EEEEEEEEEEEEEEEE-PPPPSSS---------

Foldseek 3Di:
DDDDDPPDDPDDDDPLPQQDDCVVQCQQPADWPFWDADPVQLETEAEGHEAEPVCCCGRCPSQQPRLEYEYEAAEHEAALAENEYHAHYAYEYPPDAYEYEYYNQYEYADAYQHHAEADDAWNRRDDDDGPDDDPRNCSRQARYAYDQADPVRDHDAGYEHHDEYEHEYAAAHEHHAQRYEYEYAYANYEYEYAHEYHYVAYYYHYDYNYHYRDDDDPPPDDRDHDHDD